Protein AF-A0A934DRG6-F1 (afdb_monomer_lite)

Secondary structure (DSSP, 8-state):
---------PPP---------------------S----EEEEEEE-TTGGGS-HHHHHTTT-EEESSPPTTPEEGGGSPPS-SSTT---EEEEEE-TTTS-S----SSSSS-TT--SEEEPTTT--EEESSSS----BBTTTBSTTEETTEETT-S-----S--S-SSHHHHHHHHHHHHHTTS-HHHHHHHHHHHHHHS-SSGGGSSS--SSHHHHHHHHHHHHHHHHHHHHHHHHHHHHHHHHH-

Radius of gyration: 29.11 Å; chains: 1; bounding box: 93×47×88 Å

Sequence (247 aa):
MEQFDISEDIPTLLDDPSEEDQKSGKGKGQAGNGPRVRPIGYRWIASRGNNACPKCAALHNKVFYFNPQPGQASVDEMPRGQLHPNCRCTQKPILDIRSYPKKLQTTHASIKPYMKNVYRIPGIGLIVRKSGSSYVPIWGKYCGPGWTLGRDSSETNPDLLYDLSPEDSLDAACLNHDNCYDKYDQHGCDKELIDQLLSLPSDPREWPNPPKTAEEISDANNYRKAAMFLFAAKYAWHEYMHNRRED

Structure (mmCIF, N/CA/C/O backbone):
data_AF-A0A934DRG6-F1
#
_entry.id   AF-A0A934DRG6-F1
#
loop_
_atom_site.group_PDB
_atom_site.id
_atom_site.type_symbol
_atom_site.label_atom_id
_atom_site.label_alt_id
_atom_site.label_comp_id
_atom_site.label_asym_id
_atom_site.label_entity_id
_atom_site.label_seq_id
_atom_site.pdbx_PDB_ins_code
_atom_site.Cartn_x
_atom_site.Cartn_y
_atom_site.Cartn_z
_atom_site.occupancy
_atom_site.B_iso_or_equiv
_atom_site.auth_seq_id
_atom_site.auth_comp_id
_atom_site.auth_asym_id
_atom_site.auth_atom_id
_atom_site.pdbx_PDB_model_num
ATOM 1 N N . MET A 1 1 ? 72.559 -18.896 52.580 1.00 42.28 1 MET A N 1
ATOM 2 C CA . MET A 1 1 ? 72.341 -17.826 51.588 1.00 42.28 1 MET A CA 1
ATOM 3 C C . MET A 1 1 ? 71.110 -18.222 50.801 1.00 42.28 1 MET A C 1
ATOM 5 O O . MET A 1 1 ? 71.159 -19.272 50.186 1.00 42.28 1 MET A O 1
ATOM 9 N N . GLU A 1 2 ? 69.962 -17.568 50.865 1.00 49.22 2 GLU A N 1
ATOM 10 C CA . GLU A 1 2 ? 69.495 -16.381 51.587 1.00 49.22 2 GLU A CA 1
ATOM 11 C C . GLU A 1 2 ? 68.029 -16.640 51.967 1.00 49.22 2 GLU A C 1
ATOM 13 O O . GLU A 1 2 ? 67.307 -17.334 51.254 1.00 49.22 2 GLU A O 1
ATOM 18 N N . GLN A 1 3 ? 67.637 -16.128 53.130 1.00 53.62 3 GLN A N 1
ATOM 19 C CA . GLN A 1 3 ? 66.260 -16.053 53.609 1.00 53.62 3 GLN A CA 1
ATOM 20 C C . GLN A 1 3 ? 65.572 -14.878 52.912 1.00 53.62 3 GLN A C 1
ATOM 22 O O . GLN A 1 3 ? 66.188 -13.822 52.808 1.00 53.62 3 GLN A O 1
ATOM 27 N N . PHE A 1 4 ? 64.305 -15.024 52.528 1.00 43.62 4 PHE A N 1
ATOM 28 C CA . PHE A 1 4 ? 63.398 -13.881 52.457 1.00 43.62 4 PHE A CA 1
ATOM 29 C C . PHE A 1 4 ? 62.057 -14.260 53.076 1.00 43.62 4 PHE A C 1
ATOM 31 O O . PHE A 1 4 ? 61.352 -15.154 52.612 1.00 43.62 4 PHE A O 1
ATOM 38 N N . ASP A 1 5 ? 61.814 -13.579 54.185 1.00 53.84 5 ASP A N 1
ATOM 39 C CA . ASP A 1 5 ? 60.663 -13.595 55.068 1.00 53.84 5 ASP A CA 1
ATOM 40 C C . ASP A 1 5 ? 59.770 -12.417 54.659 1.00 53.84 5 ASP A C 1
ATOM 42 O O . ASP A 1 5 ? 60.283 -11.311 54.475 1.00 53.84 5 ASP A O 1
ATOM 46 N N . ILE A 1 6 ? 58.471 -12.648 54.469 1.00 52.91 6 ILE A N 1
ATOM 47 C CA . ILE A 1 6 ? 57.466 -11.579 54.395 1.00 52.91 6 ILE A CA 1
ATOM 48 C C . ILE A 1 6 ? 56.222 -12.088 55.125 1.00 52.91 6 ILE A C 1
ATOM 50 O O . ILE A 1 6 ? 55.314 -12.687 54.545 1.00 52.91 6 ILE A O 1
ATOM 54 N N . SER A 1 7 ? 56.257 -11.892 56.439 1.00 56.38 7 SER A N 1
ATOM 55 C CA . SER A 1 7 ? 55.100 -11.701 57.305 1.00 56.38 7 SER A CA 1
ATOM 56 C C . SER A 1 7 ? 54.408 -10.363 57.010 1.00 56.38 7 SER A C 1
ATOM 58 O O . SER A 1 7 ? 54.987 -9.514 56.338 1.00 56.38 7 SER A O 1
ATOM 60 N N . GLU A 1 8 ? 53.238 -10.174 57.631 1.00 55.16 8 GLU A N 1
ATOM 61 C CA . GLU A 1 8 ? 52.400 -8.956 57.688 1.00 55.16 8 GLU A CA 1
ATOM 62 C C . GLU A 1 8 ? 51.334 -8.883 56.574 1.00 55.16 8 GLU A C 1
ATOM 64 O O . GLU A 1 8 ? 51.618 -9.057 55.396 1.00 55.16 8 GLU A O 1
ATOM 69 N N . ASP A 1 9 ? 50.045 -8.658 56.821 1.00 55.88 9 ASP A N 1
ATOM 70 C CA . ASP A 1 9 ? 49.277 -8.457 58.046 1.00 55.88 9 ASP A CA 1
ATOM 71 C C . ASP A 1 9 ? 47.798 -8.732 57.725 1.00 55.88 9 ASP A C 1
ATOM 73 O O . ASP A 1 9 ? 47.311 -8.435 56.630 1.00 55.88 9 ASP A O 1
ATOM 77 N N . ILE A 1 10 ? 47.071 -9.296 58.690 1.00 50.25 10 ILE A N 1
ATOM 78 C CA . ILE A 1 10 ? 45.615 -9.482 58.652 1.00 50.25 10 ILE A CA 1
ATOM 79 C C . ILE A 1 10 ? 44.964 -8.328 59.422 1.00 50.25 10 ILE A C 1
ATOM 81 O O . ILE A 1 10 ? 45.204 -8.220 60.625 1.00 50.25 10 ILE A O 1
ATOM 85 N N . PRO A 1 11 ? 44.047 -7.555 58.815 1.00 53.03 11 PRO A N 1
ATOM 86 C CA . PRO A 1 11 ? 43.064 -6.790 59.569 1.00 53.03 11 PRO A CA 1
ATOM 87 C C . PRO A 1 11 ? 41.729 -7.535 59.627 1.00 53.03 11 PRO A C 1
ATOM 89 O O . PRO A 1 11 ? 41.115 -7.891 58.620 1.00 53.03 11 PRO A O 1
ATOM 92 N N . THR A 1 12 ? 41.295 -7.758 60.858 1.00 52.84 12 THR A N 1
ATOM 93 C CA . THR A 1 12 ? 40.010 -8.307 61.278 1.00 52.84 12 THR A CA 1
ATOM 94 C C . THR A 1 12 ? 38.850 -7.316 61.161 1.00 52.84 12 THR A C 1
ATOM 96 O O . THR A 1 12 ? 39.006 -6.148 61.487 1.00 52.84 12 THR A O 1
ATOM 99 N N . LEU A 1 13 ? 37.689 -7.893 60.823 1.00 44.97 13 LEU A N 1
ATOM 100 C CA . LEU A 1 13 ? 36.333 -7.688 61.367 1.00 44.97 13 LEU A CA 1
ATOM 101 C C . LEU A 1 13 ? 35.715 -6.275 61.471 1.00 44.97 13 LEU A C 1
ATOM 103 O O . LEU A 1 13 ? 36.157 -5.451 62.255 1.00 44.97 13 LEU A O 1
ATOM 107 N N . LEU A 1 14 ? 34.525 -6.216 60.848 1.00 49.72 14 LEU A N 1
ATOM 108 C CA . LEU A 1 14 ? 33.267 -5.571 61.269 1.00 49.72 14 LEU A CA 1
ATOM 109 C C . LEU A 1 14 ? 33.207 -4.044 61.273 1.00 49.72 14 LEU A C 1
ATOM 111 O O . LEU A 1 14 ? 33.934 -3.410 62.015 1.00 49.72 14 LEU A O 1
ATOM 115 N N . ASP A 1 15 ? 32.246 -3.504 60.511 1.00 44.44 15 ASP A N 1
ATOM 116 C CA . ASP A 1 15 ? 31.220 -2.592 61.036 1.00 44.44 15 ASP A CA 1
ATOM 117 C C . ASP A 1 15 ? 30.002 -2.503 60.082 1.00 44.44 15 ASP A C 1
ATOM 119 O O . ASP A 1 15 ? 30.134 -2.463 58.859 1.00 44.44 15 ASP A O 1
ATOM 123 N N . ASP A 1 16 ? 28.829 -2.575 60.716 1.00 46.81 16 ASP A N 1
ATOM 124 C CA . ASP A 1 16 ? 27.446 -2.186 60.382 1.00 46.81 16 ASP A CA 1
ATOM 125 C C . ASP A 1 16 ? 26.910 -2.051 58.933 1.00 46.81 16 ASP A C 1
ATOM 127 O O . ASP A 1 16 ? 27.353 -1.200 58.160 1.00 46.81 16 ASP A O 1
ATOM 131 N N . PRO A 1 17 ? 25.776 -2.719 58.612 1.00 54.12 17 PRO A N 1
ATOM 132 C CA . PRO A 1 17 ? 24.860 -2.292 57.565 1.00 54.12 17 PRO A CA 1
ATOM 133 C C . PRO A 1 17 ? 23.762 -1.397 58.168 1.00 54.12 17 PRO A C 1
ATOM 135 O O . PRO A 1 17 ? 22.750 -1.893 58.668 1.00 54.12 17 PRO A O 1
ATOM 138 N N . SER A 1 18 ? 23.929 -0.077 58.081 1.00 50.00 18 SER A N 1
ATOM 139 C CA . SER A 1 18 ? 22.817 0.866 58.235 1.00 50.00 18 SER A CA 1
ATOM 140 C C . SER A 1 18 ? 22.488 1.545 56.903 1.00 50.00 18 SER A C 1
ATOM 142 O O . SER A 1 18 ? 23.354 2.020 56.175 1.00 50.00 18 SER A O 1
ATOM 144 N N . GLU A 1 19 ? 21.201 1.439 56.576 1.00 52.22 19 GLU A N 1
ATOM 145 C CA . GLU A 1 19 ? 20.366 2.272 55.711 1.00 52.22 19 GLU A CA 1
ATOM 146 C C . GLU A 1 19 ? 21.021 3.520 55.101 1.00 52.22 19 GLU A C 1
ATOM 148 O O . GLU A 1 19 ? 21.417 4.417 55.830 1.00 52.22 19 GLU A O 1
ATOM 153 N N . GLU A 1 20 ? 20.990 3.644 53.767 1.00 44.72 20 GLU A N 1
ATOM 154 C CA . GLU A 1 20 ? 20.372 4.808 53.113 1.00 44.72 20 GLU A CA 1
ATOM 155 C C . GLU A 1 20 ? 20.297 4.673 51.577 1.00 44.72 20 GLU A C 1
ATOM 157 O O . GLU A 1 20 ? 21.196 4.185 50.894 1.00 44.72 20 GLU A O 1
ATOM 162 N N . ASP A 1 21 ? 19.178 5.173 51.054 1.00 45.78 21 ASP A N 1
ATOM 163 C CA . ASP A 1 21 ? 18.974 5.699 49.706 1.00 45.78 21 ASP A CA 1
ATOM 164 C C . ASP A 1 21 ? 18.909 4.758 48.492 1.00 45.78 21 ASP A C 1
ATOM 166 O O . ASP A 1 21 ? 19.720 4.756 47.561 1.00 45.78 21 ASP A O 1
ATOM 170 N N . GLN A 1 22 ? 17.726 4.147 48.378 1.00 46.81 22 GLN A N 1
ATOM 171 C CA . GLN A 1 22 ? 17.036 3.943 47.103 1.00 46.81 22 GLN A CA 1
ATOM 172 C C . GLN A 1 22 ? 16.855 5.273 46.339 1.00 46.81 22 GLN A C 1
ATOM 174 O O . GLN A 1 22 ? 15.781 5.883 46.332 1.00 46.81 22 GLN A O 1
ATOM 179 N N . LYS A 1 23 ? 17.871 5.706 45.586 1.00 42.00 23 LYS A N 1
ATOM 180 C CA . LYS A 1 23 ? 17.682 6.706 44.526 1.00 42.00 23 LYS A CA 1
ATOM 181 C C . LYS A 1 23 ? 17.023 6.051 43.317 1.00 42.00 23 LYS A C 1
ATOM 183 O O . LYS A 1 23 ? 17.662 5.621 42.363 1.00 42.00 23 LYS A O 1
ATOM 188 N N . SER A 1 24 ? 15.692 6.026 43.378 1.00 45.34 24 SER A N 1
ATOM 189 C CA . SER A 1 24 ? 14.782 5.919 42.239 1.00 45.34 24 SER A CA 1
ATOM 190 C C . SER A 1 24 ? 15.274 6.830 41.105 1.00 45.34 24 SER A C 1
ATOM 192 O O . SER A 1 24 ? 15.058 8.048 41.123 1.00 45.34 24 SER A O 1
ATOM 194 N N . GLY A 1 25 ? 15.898 6.233 40.091 1.00 39.19 25 GLY A N 1
ATOM 195 C CA . GLY A 1 25 ? 16.196 6.871 38.817 1.00 39.19 25 GLY A CA 1
ATOM 196 C C . GLY A 1 25 ? 14.903 7.234 38.090 1.00 39.19 25 GLY A C 1
ATOM 197 O O . GLY A 1 25 ? 14.438 6.505 37.218 1.00 39.19 25 GLY A O 1
ATOM 198 N N . LYS A 1 26 ? 14.318 8.388 38.429 1.00 39.75 26 LYS A N 1
ATOM 199 C CA . LYS A 1 26 ? 13.340 9.081 37.585 1.00 39.75 26 LYS A CA 1
ATOM 200 C C . LYS A 1 26 ? 14.081 9.595 36.354 1.00 39.75 26 LYS A C 1
ATOM 202 O O . LYS A 1 26 ? 14.468 10.760 36.286 1.00 39.75 26 LYS A O 1
ATOM 207 N N . GLY A 1 27 ? 14.268 8.714 35.375 1.00 39.31 27 GLY A N 1
ATOM 208 C CA . GLY A 1 27 ? 14.584 9.109 34.013 1.00 39.31 27 GLY A CA 1
ATOM 209 C C . GLY A 1 27 ? 13.461 10.010 33.512 1.00 39.31 27 GLY A C 1
ATOM 210 O O . GLY A 1 27 ? 12.390 9.536 33.139 1.00 39.31 27 GLY A O 1
ATOM 211 N N . LYS A 1 28 ? 13.687 11.327 33.545 1.00 38.31 28 LYS A N 1
ATOM 212 C CA . LYS A 1 28 ? 12.864 12.318 32.850 1.00 38.31 28 LYS A CA 1
ATOM 213 C C . LYS A 1 28 ? 13.089 12.130 31.348 1.00 38.31 28 LYS A C 1
ATOM 215 O O . LYS A 1 28 ? 13.814 12.893 30.721 1.00 38.31 28 LYS A O 1
ATOM 220 N N . GLY A 1 29 ? 12.491 11.082 30.785 1.00 41.34 29 GLY A N 1
ATOM 221 C CA . GLY A 1 29 ? 12.329 10.950 29.346 1.00 41.34 29 GLY A CA 1
ATOM 222 C C . GLY A 1 29 ? 11.502 12.135 28.873 1.00 41.34 29 GLY A C 1
ATOM 223 O O . GLY A 1 29 ? 10.347 12.287 29.276 1.00 41.34 29 GLY A O 1
ATOM 224 N N . GLN A 1 30 ? 12.126 13.016 28.095 1.00 39.00 30 GLN A N 1
ATOM 225 C CA . GLN A 1 30 ? 11.469 14.143 27.452 1.00 39.00 30 GLN A CA 1
ATOM 226 C C . GLN A 1 30 ? 10.263 13.609 26.678 1.00 39.00 30 GLN A C 1
ATOM 228 O O . GLN A 1 30 ? 10.395 12.861 25.711 1.00 39.00 30 GLN A O 1
ATOM 233 N N . ALA A 1 31 ? 9.070 13.941 27.166 1.00 39.47 31 ALA A N 1
ATOM 234 C CA . ALA A 1 31 ? 7.829 13.560 26.530 1.00 39.47 31 ALA A CA 1
ATOM 235 C C . ALA A 1 31 ? 7.726 14.316 25.204 1.00 39.47 31 ALA A C 1
ATOM 237 O O . ALA A 1 31 ? 7.407 15.503 25.189 1.00 39.47 31 ALA A O 1
ATOM 238 N N . GLY A 1 32 ? 8.005 13.630 24.096 1.00 42.03 32 GLY A N 1
ATOM 239 C CA . GLY A 1 32 ? 7.680 14.138 22.772 1.00 42.03 32 GLY A CA 1
ATOM 240 C C . GLY A 1 32 ? 6.199 14.519 22.724 1.00 42.03 32 GLY A C 1
ATOM 241 O O . GLY A 1 32 ? 5.337 13.731 23.119 1.00 42.03 32 GLY A O 1
ATOM 242 N N . ASN A 1 33 ? 5.905 15.732 22.254 1.00 44.69 33 ASN A N 1
ATOM 243 C CA . ASN A 1 33 ? 4.557 16.298 22.098 1.00 44.69 33 ASN A CA 1
ATOM 244 C C . ASN A 1 33 ? 3.753 15.642 20.952 1.00 44.69 33 ASN A C 1
ATOM 246 O O . ASN A 1 33 ? 2.954 16.294 20.284 1.00 44.69 33 ASN A O 1
ATOM 250 N N . GLY A 1 34 ? 3.965 14.350 20.699 1.00 46.28 34 GLY A N 1
ATOM 251 C CA . GLY A 1 34 ? 3.132 13.580 19.786 1.00 46.28 34 GLY A CA 1
ATOM 252 C C . GLY A 1 34 ? 1.778 13.252 20.428 1.00 46.28 34 GLY A C 1
ATOM 253 O O . GLY A 1 34 ? 1.695 13.123 21.656 1.00 46.28 34 GLY A O 1
ATOM 254 N N . PRO A 1 35 ? 0.706 13.096 19.631 1.00 51.75 35 PRO A N 1
ATOM 255 C CA . PRO A 1 35 ? -0.565 12.595 20.136 1.00 51.75 35 PRO A CA 1
ATOM 256 C C . PRO A 1 35 ? -0.332 11.242 20.817 1.00 51.75 35 PRO A C 1
ATOM 258 O O . PRO A 1 35 ? 0.085 10.270 20.192 1.00 51.75 35 PRO A O 1
ATOM 261 N N . ARG A 1 36 ? -0.561 11.190 22.133 1.00 58.94 36 ARG A N 1
ATOM 262 C CA . ARG A 1 36 ? -0.404 9.965 22.922 1.00 58.94 36 ARG A CA 1
ATOM 263 C C . ARG A 1 36 ? -1.564 9.034 22.598 1.00 58.94 36 ARG A C 1
ATOM 265 O O . ARG A 1 36 ? -2.615 9.133 23.230 1.00 58.94 36 ARG A O 1
ATOM 272 N N . VAL A 1 37 ? -1.386 8.142 21.627 1.00 65.50 37 VAL A N 1
ATOM 273 C CA . VAL A 1 37 ? -2.377 7.095 21.377 1.00 65.50 37 VAL A CA 1
ATOM 274 C C . VAL A 1 37 ? -2.341 6.128 22.555 1.00 65.50 37 VAL A C 1
ATOM 276 O O . VAL A 1 37 ? -1.337 5.458 22.799 1.00 65.50 37 VAL A O 1
ATOM 279 N N . ARG A 1 38 ? -3.417 6.110 23.345 1.00 81.56 38 ARG A N 1
ATOM 280 C CA . ARG A 1 38 ? -3.528 5.223 24.505 1.00 81.56 38 ARG A CA 1
ATOM 281 C C . ARG A 1 38 ? -4.118 3.886 24.051 1.00 81.56 38 ARG A C 1
ATOM 283 O O . ARG A 1 38 ? -5.154 3.891 23.383 1.00 81.56 38 ARG A O 1
ATOM 290 N N . PRO A 1 39 ? -3.502 2.745 24.396 1.00 89.19 39 PRO A N 1
ATOM 291 C CA . PRO A 1 39 ? -4.141 1.459 24.179 1.00 89.19 39 PRO A CA 1
ATOM 292 C C . PRO A 1 39 ? -5.428 1.370 25.004 1.00 89.19 39 PRO A C 1
ATOM 294 O O . PRO A 1 39 ? -5.457 1.783 26.160 1.00 89.19 39 PRO A O 1
ATOM 297 N N . ILE A 1 40 ? -6.486 0.821 24.410 1.00 93.38 40 ILE A N 1
ATOM 298 C CA . ILE A 1 40 ? -7.730 0.447 25.105 1.00 93.38 40 ILE A CA 1
ATOM 299 C C . ILE A 1 40 ? -7.718 -0.994 25.601 1.00 93.38 40 ILE A C 1
ATOM 301 O O . ILE A 1 40 ? -8.631 -1.407 26.316 1.00 93.38 40 ILE A O 1
ATOM 305 N N . GLY A 1 41 ? -6.685 -1.752 25.251 1.00 95.75 41 GLY A N 1
ATOM 306 C CA . GLY A 1 41 ? -6.529 -3.127 25.678 1.00 95.75 41 GLY A CA 1
ATOM 307 C C . GLY A 1 41 ? -5.328 -3.810 25.042 1.00 95.75 41 GLY A C 1
ATOM 308 O O . GLY A 1 41 ? -4.495 -3.169 24.396 1.00 95.75 41 GLY A O 1
ATOM 309 N N . TYR A 1 42 ? -5.282 -5.129 25.184 1.00 95.62 42 TYR A N 1
ATOM 310 C CA . TYR A 1 42 ? -4.287 -6.000 24.577 1.00 95.62 42 TYR A CA 1
ATOM 311 C C . TYR A 1 42 ? -4.946 -7.217 23.935 1.00 95.62 42 TYR A C 1
ATOM 313 O O . TYR A 1 42 ? -5.911 -7.778 24.449 1.00 95.62 42 TYR A O 1
ATOM 321 N N . ARG A 1 43 ? -4.387 -7.658 22.811 1.00 95.50 43 ARG A N 1
ATOM 322 C CA . ARG A 1 43 ? -4.652 -8.954 22.194 1.00 95.50 43 ARG A CA 1
ATOM 323 C C . ARG A 1 43 ? -3.516 -9.904 22.536 1.00 95.50 43 ARG A C 1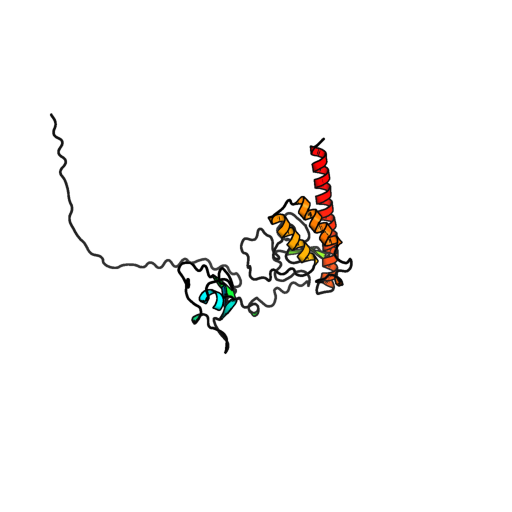
ATOM 325 O O . ARG A 1 43 ? -2.347 -9.569 22.341 1.00 95.50 43 ARG A O 1
ATOM 332 N N . TRP A 1 44 ? -3.849 -11.099 22.996 1.00 95.88 44 TRP A N 1
ATOM 333 C CA . TRP A 1 44 ? -2.860 -12.128 23.283 1.00 95.88 44 TRP A CA 1
ATOM 334 C C . TRP A 1 44 ? -2.492 -12.921 22.025 1.00 95.88 44 TRP A C 1
ATOM 336 O O . TRP A 1 44 ? -3.354 -13.476 21.345 1.00 95.88 44 TRP A O 1
ATOM 346 N N . ILE A 1 45 ? -1.199 -13.007 21.715 1.00 94.56 45 ILE A N 1
ATOM 347 C CA . ILE A 1 45 ? -0.671 -13.702 20.539 1.00 94.56 45 ILE A CA 1
ATOM 348 C C . ILE A 1 45 ? 0.234 -14.851 20.981 1.00 94.56 45 ILE A C 1
ATOM 350 O O . ILE A 1 45 ? 1.390 -14.656 21.362 1.00 94.56 45 ILE A O 1
ATOM 354 N N . ALA A 1 46 ? -0.288 -16.075 20.896 1.00 94.50 46 ALA A N 1
ATOM 355 C CA . ALA A 1 46 ? 0.510 -17.288 21.020 1.00 94.50 46 ALA A CA 1
ATOM 356 C C . ALA A 1 46 ? 1.524 -17.446 19.874 1.00 94.50 46 ALA A C 1
ATOM 358 O O . ALA A 1 46 ? 1.172 -17.273 18.710 1.00 94.50 46 ALA A O 1
ATOM 359 N N . SER A 1 47 ? 2.761 -17.848 20.189 1.00 90.94 47 SER A N 1
ATOM 360 C CA . SER A 1 47 ? 3.866 -17.948 19.212 1.00 90.94 47 SER A CA 1
ATOM 361 C C . SER A 1 47 ? 3.611 -18.928 18.069 1.00 90.94 47 SER A C 1
ATOM 363 O O . SER A 1 47 ? 4.190 -18.782 17.002 1.00 90.94 47 SER A O 1
ATOM 365 N N . ARG A 1 48 ? 2.783 -19.950 18.307 1.00 90.75 48 ARG A N 1
ATOM 366 C CA . ARG A 1 48 ? 2.386 -20.958 17.311 1.00 90.75 48 ARG A CA 1
ATOM 367 C C . ARG A 1 48 ? 0.897 -20.876 16.963 1.00 90.75 48 ARG A C 1
ATOM 369 O O . ARG A 1 48 ? 0.340 -21.831 16.434 1.00 90.75 48 ARG A O 1
ATOM 376 N N . GLY A 1 49 ? 0.242 -19.762 17.297 1.00 91.88 49 GLY A N 1
ATOM 377 C CA . GLY A 1 49 ? -1.194 -19.586 17.099 1.00 91.88 49 GLY A CA 1
ATOM 378 C C . GLY A 1 49 ? -2.008 -20.725 17.713 1.00 91.88 49 GLY A C 1
ATOM 379 O O . GLY A 1 49 ? -1.803 -21.086 18.874 1.00 91.88 49 GLY A O 1
ATOM 380 N N . ASN A 1 50 ? -2.876 -21.328 16.902 1.00 92.50 50 ASN A N 1
ATOM 381 C CA . ASN A 1 50 ? -3.705 -22.472 17.294 1.00 92.50 50 ASN A CA 1
ATOM 382 C C . ASN A 1 50 ? -2.903 -23.774 17.493 1.00 92.50 50 ASN A C 1
ATOM 384 O O . ASN A 1 50 ? -3.377 -24.675 18.172 1.00 92.50 50 ASN A O 1
ATOM 388 N N . ASN A 1 51 ? -1.675 -23.853 16.966 1.00 92.19 51 ASN A N 1
ATOM 389 C CA . ASN A 1 51 ? -0.766 -24.996 17.134 1.00 92.19 51 ASN A CA 1
ATOM 390 C C . ASN A 1 51 ? 0.129 -24.863 18.382 1.00 92.19 51 ASN A C 1
ATOM 392 O O . ASN A 1 51 ? 1.125 -25.576 18.534 1.00 92.19 51 ASN A O 1
ATOM 396 N N . ALA A 1 52 ? -0.150 -23.892 19.255 1.00 92.31 52 ALA A N 1
ATOM 397 C CA . ALA A 1 52 ? 0.515 -23.783 20.547 1.00 92.31 52 ALA A CA 1
ATOM 398 C C . ALA A 1 52 ? -0.007 -24.850 21.528 1.00 92.31 52 ALA A C 1
ATOM 400 O O . ALA A 1 52 ? -0.932 -25.599 21.229 1.00 92.31 52 ALA A O 1
ATOM 401 N N . CYS A 1 53 ? 0.575 -24.920 22.730 1.00 92.62 53 CYS A N 1
ATOM 402 C CA . CYS A 1 53 ? 0.014 -25.774 23.776 1.00 92.62 53 CYS A CA 1
ATOM 403 C C . CYS A 1 53 ? -1.435 -25.352 24.105 1.00 92.62 53 CYS A C 1
ATOM 405 O O . CYS A 1 53 ? -1.774 -24.179 23.908 1.00 92.62 53 CYS A O 1
ATOM 407 N N . PRO A 1 54 ? -2.270 -26.244 24.675 1.00 94.88 54 PRO A N 1
ATOM 408 C CA . PRO A 1 54 ? -3.698 -25.977 24.868 1.00 94.88 54 PRO A CA 1
ATOM 409 C C . PRO A 1 54 ? -4.002 -24.649 25.579 1.00 94.88 54 PRO A C 1
ATOM 411 O O . PRO A 1 54 ? -4.887 -23.909 25.164 1.00 94.88 54 PRO A O 1
ATOM 414 N N . LYS A 1 55 ? -3.205 -24.286 26.595 1.00 94.12 55 LYS A N 1
ATOM 415 C CA . LYS A 1 55 ? -3.342 -23.012 27.321 1.00 94.12 55 LYS A CA 1
ATOM 416 C C . LYS A 1 55 ? -2.998 -21.788 26.464 1.00 94.12 55 LYS A C 1
ATOM 418 O O . LYS A 1 55 ? -3.740 -20.813 26.478 1.00 94.12 55 LYS A O 1
ATOM 423 N N . CYS A 1 56 ? -1.877 -21.820 25.733 1.00 94.44 56 CYS A N 1
ATOM 424 C CA . CYS A 1 56 ? -1.468 -20.705 24.869 1.00 94.44 56 CYS A CA 1
ATOM 425 C C . CYS A 1 56 ? -2.462 -20.568 23.682 1.00 94.44 56 CYS A C 1
ATOM 427 O O . CYS A 1 56 ? -2.854 -19.450 23.352 1.00 94.44 56 CYS A O 1
ATOM 429 N N . ALA A 1 57 ? -2.923 -21.681 23.094 1.00 95.12 57 ALA A N 1
ATOM 430 C CA . ALA A 1 57 ? -3.890 -21.700 21.990 1.00 95.12 57 ALA A CA 1
ATOM 431 C C . ALA A 1 57 ? -5.270 -21.154 22.401 1.00 95.12 57 ALA A C 1
ATOM 433 O O . ALA A 1 57 ? -5.830 -20.332 21.684 1.00 95.12 57 ALA A O 1
ATOM 434 N N . ALA A 1 58 ? -5.770 -21.509 23.592 1.00 95.88 58 ALA A N 1
ATOM 435 C CA . ALA A 1 58 ? -7.042 -20.997 24.121 1.00 95.88 58 ALA A CA 1
ATOM 436 C C . ALA A 1 58 ? -7.063 -19.471 24.335 1.00 95.88 58 ALA A C 1
ATOM 438 O O . ALA A 1 58 ? -8.127 -18.862 24.430 1.00 95.88 58 ALA A O 1
ATOM 439 N N . LEU A 1 59 ? -5.888 -18.846 24.427 1.00 96.25 59 LEU A N 1
ATOM 440 C CA . LEU A 1 59 ? -5.740 -17.400 24.568 1.00 96.25 59 LEU A CA 1
ATOM 441 C C . LEU A 1 59 ? -5.382 -16.714 23.249 1.00 96.25 59 LEU A C 1
ATOM 443 O O . LEU A 1 59 ? -5.362 -15.487 23.198 1.00 96.25 59 LEU A O 1
ATOM 447 N N . HIS A 1 60 ? -5.073 -17.456 22.184 1.00 95.62 60 HIS A N 1
ATOM 448 C CA . HIS A 1 60 ? -4.674 -16.852 20.920 1.00 95.62 60 HIS A CA 1
ATOM 449 C C . HIS A 1 60 ? -5.816 -15.999 20.348 1.00 95.62 60 HIS A C 1
ATOM 451 O O . HIS A 1 60 ? -6.950 -16.448 20.229 1.00 95.62 60 HIS A O 1
ATOM 457 N N . ASN A 1 61 ? -5.507 -14.743 20.027 1.00 94.62 61 ASN A N 1
ATOM 458 C CA . ASN A 1 61 ? -6.448 -13.697 19.623 1.00 94.62 61 ASN A CA 1
ATOM 459 C C . ASN A 1 61 ? -7.481 -13.276 20.677 1.00 94.62 61 ASN A C 1
ATOM 461 O O . ASN A 1 61 ? -8.312 -12.415 20.378 1.00 94.62 61 ASN A O 1
ATOM 465 N N . LYS A 1 62 ? -7.405 -13.778 21.917 1.00 97.19 62 LYS A N 1
ATOM 466 C CA . LYS A 1 62 ? -8.251 -13.273 23.001 1.00 97.19 62 LYS A CA 1
ATOM 467 C C . LYS A 1 62 ? -7.883 -11.822 23.299 1.00 97.19 62 LYS A C 1
ATOM 469 O O . LYS A 1 62 ? -6.704 -11.461 23.363 1.00 97.19 62 LYS A O 1
ATOM 474 N N . VAL A 1 63 ? -8.910 -10.994 23.443 1.00 96.44 63 VAL A N 1
ATOM 475 C CA . VAL A 1 63 ? -8.784 -9.560 23.685 1.00 96.44 63 VAL A CA 1
ATOM 476 C C . VAL A 1 63 ? -9.150 -9.248 25.128 1.00 96.44 63 VAL A C 1
ATOM 478 O O . VAL A 1 63 ? -10.148 -9.754 25.635 1.00 96.44 63 VAL A O 1
ATOM 481 N N . PHE A 1 64 ? -8.354 -8.385 25.746 1.00 97.44 64 PHE A N 1
ATOM 482 C CA . PHE A 1 64 ? -8.531 -7.885 27.098 1.00 97.44 64 PHE A CA 1
ATOM 483 C C . PHE A 1 64 ? -8.577 -6.358 27.063 1.00 97.44 64 PHE A C 1
ATOM 485 O O . PHE A 1 64 ? -7.704 -5.747 26.449 1.00 97.44 64 PHE A O 1
ATOM 492 N N . TYR A 1 65 ? -9.565 -5.736 27.703 1.00 96.50 65 TYR A N 1
ATOM 493 C CA . TYR A 1 65 ? -9.772 -4.283 27.691 1.00 96.50 65 TYR A CA 1
ATOM 494 C C . TYR A 1 65 ? -9.462 -3.654 29.050 1.00 96.50 65 TYR A C 1
ATOM 496 O O . TYR A 1 65 ? -9.691 -4.273 30.083 1.00 96.50 65 TYR A O 1
ATOM 504 N N . PHE A 1 66 ? -8.963 -2.414 29.060 1.00 95.50 66 PHE A N 1
ATOM 505 C CA . PHE A 1 66 ? -8.785 -1.658 30.309 1.00 95.50 66 PHE A CA 1
ATOM 506 C C . PHE A 1 66 ? -10.125 -1.229 30.922 1.00 95.50 66 PHE A C 1
ATOM 508 O O . PHE A 1 66 ? -10.259 -1.206 32.136 1.00 95.50 66 PHE A O 1
ATOM 515 N N . ASN A 1 67 ? -11.114 -0.918 30.076 1.00 94.50 67 ASN A N 1
ATOM 516 C CA . ASN A 1 67 ? -12.478 -0.560 30.475 1.00 94.50 67 ASN A CA 1
ATOM 517 C C . ASN A 1 67 ? -13.474 -1.507 29.774 1.00 94.50 67 ASN A C 1
ATOM 519 O O . ASN A 1 67 ? -14.086 -1.107 28.775 1.00 94.50 67 ASN A O 1
ATOM 523 N N . PRO A 1 68 ? -13.579 -2.777 30.208 1.00 96.69 68 PRO A N 1
ATOM 524 C CA . PRO A 1 68 ? -14.413 -3.772 29.542 1.00 96.69 68 PRO A CA 1
ATOM 525 C C . PRO A 1 68 ? -15.905 -3.446 29.683 1.00 96.69 68 PRO A C 1
ATOM 527 O O . PRO A 1 68 ? -16.378 -3.038 30.742 1.00 96.69 68 PRO A O 1
ATOM 530 N N . GLN A 1 69 ? -16.657 -3.651 28.606 1.00 94.25 69 GLN A N 1
ATOM 531 C CA . GLN A 1 69 ? -18.120 -3.694 28.629 1.00 94.25 69 GLN A CA 1
ATOM 532 C C . GLN A 1 69 ? -18.610 -5.070 29.112 1.00 94.25 69 GLN A C 1
ATOM 534 O O . GLN A 1 69 ? -17.836 -6.033 29.084 1.00 94.25 69 GLN A O 1
ATOM 539 N N . PRO A 1 70 ? -19.888 -5.212 29.516 1.00 97.12 70 PRO A N 1
ATOM 540 C CA . PRO A 1 70 ? -20.448 -6.514 29.872 1.00 97.12 70 PRO A CA 1
ATOM 541 C C . PRO A 1 70 ? -20.167 -7.580 28.798 1.00 97.12 70 PRO A C 1
ATOM 543 O O . PRO A 1 70 ? -20.464 -7.382 27.621 1.00 97.12 70 PRO A O 1
ATOM 546 N N . GLY A 1 71 ? -19.560 -8.700 29.208 1.00 94.81 71 GLY A N 1
ATOM 547 C CA . GLY A 1 71 ? -19.154 -9.801 28.323 1.00 94.81 71 GLY A CA 1
ATOM 548 C C . GLY A 1 71 ? -17.739 -9.697 27.732 1.00 94.81 71 GLY A C 1
ATOM 549 O O . GLY A 1 71 ? -17.292 -10.633 27.072 1.00 94.81 71 GLY A O 1
ATOM 550 N N . GLN A 1 72 ? -17.012 -8.602 27.966 1.00 96.81 72 GLN A N 1
ATOM 551 C CA . GLN A 1 72 ? -15.612 -8.455 27.556 1.00 96.81 72 GLN A CA 1
ATOM 552 C C . GLN A 1 72 ? -14.652 -8.825 28.693 1.00 96.81 72 GLN A C 1
ATOM 554 O O . GLN A 1 72 ? -14.934 -8.552 29.856 1.00 96.81 72 GLN A O 1
ATOM 559 N N . ALA A 1 73 ? -13.496 -9.406 28.354 1.00 97.25 73 ALA A N 1
ATOM 560 C CA . ALA A 1 73 ? -12.465 -9.732 29.339 1.00 97.25 73 ALA A CA 1
ATOM 561 C C . ALA A 1 73 ? -11.676 -8.480 29.757 1.00 97.25 73 ALA A C 1
ATOM 563 O O . ALA A 1 73 ? -11.344 -7.638 28.912 1.00 97.25 73 ALA A O 1
ATOM 564 N N . SER A 1 74 ? -11.345 -8.375 31.044 1.00 97.81 74 SER A N 1
ATOM 565 C CA . SER A 1 74 ? -10.534 -7.274 31.588 1.00 97.81 74 SER A CA 1
ATOM 566 C C . SER A 1 74 ? -9.039 -7.539 31.404 1.00 97.81 74 SER A C 1
ATOM 568 O O . SER A 1 74 ? -8.591 -8.678 31.506 1.00 97.81 74 SER A O 1
ATOM 570 N N . VAL A 1 75 ? -8.225 -6.496 31.217 1.00 96.88 75 VAL A N 1
ATOM 571 C CA . VAL A 1 75 ? -6.751 -6.599 31.295 1.00 96.88 75 VAL A CA 1
ATOM 572 C C . VAL A 1 75 ? -6.282 -7.179 32.633 1.00 96.88 75 VAL A C 1
ATOM 574 O O . VAL A 1 75 ? -5.247 -7.842 32.668 1.00 96.88 75 VAL A O 1
ATOM 577 N N . ASP A 1 76 ? -7.057 -7.031 33.705 1.00 96.56 76 ASP A N 1
ATOM 578 C CA . ASP A 1 76 ? -6.744 -7.649 34.999 1.00 96.56 76 ASP A CA 1
ATOM 579 C C . ASP A 1 76 ? -6.860 -9.182 34.984 1.00 96.56 76 ASP A C 1
ATOM 581 O O . ASP A 1 76 ? -6.171 -9.861 35.743 1.00 96.56 76 ASP A O 1
ATOM 585 N N . GLU A 1 77 ? -7.676 -9.735 34.082 1.00 96.56 77 GLU A N 1
ATOM 586 C CA . GLU A 1 77 ? -7.818 -11.180 33.851 1.00 96.56 77 GLU A CA 1
ATOM 587 C C . GLU A 1 77 ? -6.765 -11.714 32.868 1.00 96.56 77 GLU A C 1
ATOM 589 O O . GLU A 1 77 ? -6.666 -12.925 32.639 1.00 96.56 77 GLU A O 1
ATOM 594 N N . MET A 1 78 ? -5.989 -10.823 32.243 1.00 96.44 78 MET A N 1
ATOM 595 C CA . MET A 1 78 ? -4.947 -11.213 31.307 1.00 96.44 78 MET A CA 1
ATOM 596 C C . MET A 1 78 ? -3.783 -11.857 32.070 1.00 96.44 78 MET A C 1
ATOM 598 O O . MET A 1 78 ? -3.273 -11.271 33.031 1.00 96.44 78 MET A O 1
ATOM 602 N N . PRO A 1 79 ? -3.286 -13.027 31.631 1.00 94.56 79 PRO A N 1
ATOM 603 C CA . PRO A 1 79 ? -2.134 -13.637 32.272 1.00 94.56 79 PRO A CA 1
ATOM 604 C C . PRO A 1 79 ? -0.917 -12.711 32.267 1.00 94.56 79 PRO A C 1
ATOM 606 O O . PRO A 1 79 ? -0.581 -12.093 31.252 1.00 94.56 79 PRO A O 1
ATOM 609 N N . ARG A 1 80 ? -0.236 -12.635 33.412 1.00 90.19 80 ARG A N 1
ATOM 610 C CA . ARG A 1 80 ? 0.984 -11.840 33.574 1.00 90.19 80 ARG A CA 1
ATOM 611 C C . ARG A 1 80 ? 2.209 -12.706 33.289 1.00 90.19 80 ARG A C 1
ATOM 613 O O . ARG A 1 80 ? 2.337 -13.801 33.829 1.00 90.19 80 ARG A O 1
ATOM 620 N N . GLY A 1 81 ? 3.122 -12.192 32.467 1.00 85.50 81 GLY A N 1
ATOM 621 C CA . GLY A 1 81 ? 4.385 -12.859 32.144 1.00 85.50 81 GLY A CA 1
ATOM 622 C C . GLY A 1 81 ? 4.250 -14.041 31.179 1.00 85.50 81 GLY A C 1
ATOM 623 O O . GLY A 1 81 ? 3.274 -14.177 30.439 1.00 85.50 81 GLY A O 1
ATOM 624 N N . GLN A 1 82 ? 5.281 -14.886 31.149 1.00 85.19 82 GLN A N 1
ATOM 625 C CA . GLN A 1 82 ? 5.284 -16.099 30.337 1.00 85.19 82 GLN A CA 1
ATOM 626 C C . GLN A 1 82 ? 4.461 -17.190 31.022 1.00 85.19 82 GLN A C 1
ATOM 628 O O . GLN A 1 82 ? 4.705 -17.532 32.173 1.00 85.19 82 GLN A O 1
ATOM 633 N N . LEU A 1 83 ? 3.519 -17.786 30.288 1.00 87.69 83 LEU A N 1
ATOM 634 C CA . LEU A 1 83 ? 2.688 -18.878 30.809 1.00 87.69 83 LEU A CA 1
ATOM 635 C C . LEU A 1 83 ? 3.482 -20.164 31.098 1.00 87.69 83 LEU A C 1
ATOM 637 O O . LEU A 1 83 ? 3.046 -20.984 31.900 1.00 87.69 83 LEU A O 1
ATOM 641 N N . HIS A 1 84 ? 4.607 -20.370 30.405 1.00 82.00 84 HIS A N 1
ATOM 642 C CA . HIS A 1 84 ? 5.447 -21.563 30.525 1.00 82.00 84 HIS A CA 1
ATOM 643 C C . HIS A 1 84 ? 6.904 -21.203 30.195 1.00 82.00 84 HIS A C 1
ATOM 645 O O . HIS A 1 84 ? 7.091 -20.328 29.344 1.00 82.00 84 HIS A O 1
ATOM 651 N N . PRO A 1 85 ? 7.907 -21.940 30.718 1.00 83.94 85 PRO A N 1
ATOM 652 C CA . PRO A 1 85 ? 9.338 -21.661 30.519 1.00 83.94 85 PRO A CA 1
ATOM 653 C C . PRO A 1 85 ? 9.842 -21.590 29.063 1.00 83.94 85 PRO A C 1
ATOM 655 O O . PRO A 1 85 ? 10.975 -21.192 28.838 1.00 83.94 85 PRO A O 1
ATOM 658 N N . ASN A 1 86 ? 9.020 -21.945 28.065 1.00 83.62 86 ASN A N 1
ATOM 659 C CA . ASN A 1 86 ? 9.374 -21.912 26.639 1.00 83.62 86 ASN A CA 1
ATOM 660 C C . ASN A 1 86 ? 8.299 -21.269 25.727 1.00 83.62 86 ASN A C 1
ATOM 662 O O . ASN A 1 86 ? 8.469 -21.248 24.506 1.00 83.62 86 ASN A O 1
ATOM 666 N N . CYS A 1 87 ? 7.173 -20.760 26.259 1.00 84.44 87 CYS A N 1
ATOM 667 C CA . CYS A 1 87 ? 6.126 -20.138 25.421 1.00 84.44 87 CYS A CA 1
ATOM 668 C C . CYS A 1 87 ? 6.502 -18.659 25.187 1.00 84.44 87 CYS A C 1
ATOM 670 O O . CYS A 1 87 ? 6.466 -17.856 26.116 1.00 84.44 87 CYS A O 1
ATOM 672 N N . ARG A 1 88 ? 6.812 -18.266 23.944 1.00 89.12 88 ARG A N 1
ATOM 673 C CA . ARG A 1 88 ? 7.138 -16.872 23.569 1.00 89.12 88 ARG A CA 1
ATOM 674 C C . ARG A 1 88 ? 5.881 -16.064 23.211 1.00 89.12 88 ARG A C 1
ATOM 676 O O . ARG A 1 88 ? 5.816 -15.453 22.142 1.00 89.12 88 ARG A O 1
ATOM 683 N N . CYS A 1 89 ? 4.817 -16.184 24.005 1.00 91.94 89 CYS A N 1
ATOM 684 C CA . CYS A 1 89 ? 3.581 -15.444 23.736 1.00 91.94 89 CYS A CA 1
ATOM 685 C C . CYS A 1 89 ? 3.827 -13.943 23.895 1.00 91.94 89 CYS A C 1
ATOM 687 O O . CYS A 1 89 ? 4.623 -13.535 24.737 1.00 91.94 89 CYS A O 1
ATOM 689 N N . THR A 1 90 ? 3.135 -13.128 23.105 1.00 93.31 90 THR A N 1
ATOM 690 C CA . THR A 1 90 ? 3.265 -11.669 23.165 1.00 93.31 90 THR A CA 1
ATOM 691 C C . THR A 1 90 ? 1.906 -11.009 23.328 1.00 93.31 90 THR A C 1
ATOM 693 O O . THR A 1 90 ? 0.880 -11.546 22.912 1.00 93.31 90 THR A O 1
ATOM 696 N N . GLN A 1 91 ? 1.900 -9.833 23.947 1.00 93.50 91 GLN A N 1
ATOM 697 C CA . GLN A 1 91 ? 0.725 -8.978 24.057 1.00 93.50 91 GLN A CA 1
ATOM 698 C C . GLN A 1 91 ? 0.837 -7.892 22.988 1.00 93.50 91 GLN A C 1
ATOM 700 O O . GLN A 1 91 ? 1.846 -7.190 22.910 1.00 93.50 91 GLN A O 1
ATOM 705 N N . LYS A 1 92 ? -0.183 -7.760 22.141 1.00 90.31 92 LYS A N 1
ATOM 706 C CA . LYS A 1 92 ? -0.261 -6.703 21.130 1.00 90.31 92 LYS A CA 1
ATOM 707 C C . LYS A 1 92 ? -1.248 -5.638 21.598 1.00 90.31 92 LYS A C 1
ATOM 709 O O . LYS A 1 92 ? -2.397 -5.991 21.854 1.00 90.31 92 LYS A O 1
ATOM 714 N N . PRO A 1 93 ? -0.841 -4.367 21.740 1.00 92.06 93 PRO A N 1
ATOM 715 C CA . PRO A 1 93 ? -1.763 -3.317 22.152 1.00 92.06 93 PRO A CA 1
ATOM 716 C C . PRO A 1 93 ? -2.885 -3.156 21.123 1.00 92.06 93 PRO A C 1
ATOM 718 O O . PRO A 1 93 ? -2.659 -3.246 19.917 1.00 92.06 93 PRO A O 1
ATOM 721 N N . ILE A 1 94 ? -4.091 -2.897 21.614 1.00 89.31 94 ILE A N 1
ATOM 722 C CA . ILE A 1 94 ? -5.246 -2.509 20.808 1.00 89.31 94 ILE A CA 1
ATOM 723 C C . ILE A 1 94 ? -5.439 -1.025 21.036 1.00 89.31 94 ILE A C 1
ATOM 725 O O . ILE A 1 94 ? -5.656 -0.597 22.168 1.00 89.31 94 ILE A O 1
ATOM 729 N N . LEU A 1 95 ? -5.340 -0.239 19.974 1.00 83.00 95 LEU A N 1
ATOM 730 C CA . LEU A 1 95 ? -5.528 1.202 20.052 1.00 83.00 95 LEU A CA 1
ATOM 731 C C . LEU A 1 95 ? -6.977 1.559 19.741 1.00 83.00 95 LEU A C 1
ATOM 733 O O . LEU A 1 95 ? -7.618 0.930 18.897 1.00 83.00 95 LEU A O 1
ATOM 737 N N . ASP A 1 96 ? -7.491 2.580 20.420 1.00 74.94 96 ASP A N 1
ATOM 738 C CA . ASP A 1 96 ? -8.794 3.133 20.077 1.00 74.94 96 ASP A CA 1
ATOM 739 C C . ASP A 1 96 ? -8.665 4.034 18.858 1.00 74.94 96 ASP A C 1
ATOM 741 O O . ASP A 1 96 ? -8.236 5.185 18.951 1.00 74.94 96 ASP A O 1
ATOM 745 N N . ILE A 1 97 ? -9.074 3.509 17.708 1.00 58.19 97 ILE A N 1
ATOM 746 C CA . ILE A 1 97 ? -9.102 4.249 16.445 1.00 58.19 97 ILE A CA 1
ATOM 747 C C . ILE A 1 97 ? -10.063 5.454 16.537 1.00 58.19 97 ILE A C 1
ATOM 749 O O . ILE A 1 97 ? -9.890 6.425 15.809 1.00 58.19 97 ILE A O 1
ATOM 753 N N . ARG A 1 98 ? -11.036 5.469 17.466 1.00 55.22 98 ARG A N 1
ATOM 754 C CA . ARG A 1 98 ? -11.924 6.630 17.685 1.00 55.22 98 ARG A CA 1
ATOM 755 C C . ARG A 1 98 ? -11.213 7.789 18.387 1.00 55.22 98 ARG A C 1
ATOM 757 O O . ARG A 1 98 ? -11.662 8.925 18.260 1.00 55.22 98 ARG A O 1
ATOM 764 N N . SER A 1 99 ? -10.134 7.491 19.116 1.00 47.47 99 SER A N 1
ATOM 765 C CA . SER A 1 99 ? -9.291 8.467 19.817 1.00 47.47 99 SER A CA 1
ATOM 766 C C . SER A 1 99 ? -8.160 9.026 18.951 1.00 47.47 99 SER A C 1
ATOM 768 O O . SER A 1 99 ? -7.556 10.037 19.314 1.00 47.47 99 SER A O 1
ATOM 770 N N . TYR A 1 100 ? -7.904 8.428 17.778 1.00 47.53 100 TYR A N 1
ATOM 771 C CA . TYR A 1 100 ? -7.180 9.142 16.732 1.00 47.53 100 TYR A CA 1
ATOM 772 C C . TYR A 1 100 ? -7.978 10.405 16.424 1.00 47.53 100 TYR A C 1
ATOM 774 O O . TYR A 1 100 ? -9.198 10.298 16.271 1.00 47.53 100 TYR A O 1
ATOM 782 N N . PRO A 1 101 ? -7.347 11.591 16.352 1.00 46.38 101 PRO A N 1
ATOM 783 C CA . PRO A 1 101 ? -8.059 12.801 15.992 1.00 46.38 101 PRO A CA 1
ATOM 784 C C . PRO A 1 101 ? -8.808 12.532 14.690 1.00 46.38 101 PRO A C 1
ATOM 786 O O . PRO A 1 101 ? -8.228 12.377 13.613 1.00 46.38 101 PRO A O 1
ATOM 789 N N . LYS A 1 102 ? -10.129 12.417 14.827 1.00 45.62 102 LYS A N 1
ATOM 790 C CA . LYS A 1 102 ? -11.092 12.373 13.744 1.00 45.62 102 LYS A CA 1
ATOM 791 C C . LYS A 1 102 ? -10.880 13.698 13.024 1.00 45.62 102 LYS A C 1
ATOM 793 O O . LYS A 1 102 ? -11.384 14.704 13.512 1.00 45.62 102 LYS A O 1
ATOM 798 N N . LYS A 1 103 ? -10.072 13.663 11.953 1.00 42.44 103 LYS A N 1
ATOM 799 C CA . LYS A 1 103 ? -9.507 14.759 11.135 1.00 42.44 103 LYS A CA 1
ATOM 800 C C . LYS A 1 103 ? -7.972 14.926 11.227 1.00 42.44 103 LYS A C 1
ATOM 802 O O . LYS A 1 103 ? -7.479 15.992 11.568 1.00 42.44 103 LYS A O 1
ATOM 807 N N . LEU A 1 104 ? -7.213 13.972 10.691 1.00 44.41 104 LEU A N 1
ATOM 808 C CA . LEU A 1 104 ? -6.304 14.365 9.603 1.00 44.41 104 LEU A CA 1
ATOM 809 C C . LEU A 1 104 ? -7.174 14.396 8.344 1.00 44.41 104 LEU A C 1
ATOM 811 O O . LEU A 1 104 ? -7.178 13.465 7.549 1.00 44.41 104 LEU A O 1
ATOM 815 N N . GLN A 1 105 ? -8.055 15.400 8.259 1.00 39.91 105 GLN A N 1
ATOM 816 C CA . GLN A 1 105 ? -8.837 15.647 7.055 1.00 39.91 105 GLN A CA 1
ATOM 817 C C . GLN A 1 105 ? -7.840 16.184 6.046 1.00 39.91 105 GLN A C 1
ATOM 819 O O . GLN A 1 105 ? -7.534 17.372 6.009 1.00 39.91 105 GLN A O 1
ATOM 824 N N . THR A 1 106 ? -7.270 15.272 5.280 1.00 51.19 106 THR A N 1
ATOM 825 C CA . THR A 1 106 ? -6.681 15.624 4.008 1.00 51.19 106 THR A CA 1
ATOM 826 C C . THR A 1 106 ? -7.814 16.235 3.186 1.00 51.19 106 THR A C 1
ATOM 828 O O . THR A 1 106 ? -8.948 15.751 3.182 1.00 51.19 106 THR A O 1
ATOM 831 N N . THR A 1 107 ? -7.556 17.367 2.545 1.00 50.41 107 THR A N 1
ATOM 832 C CA . THR A 1 107 ? -8.554 18.065 1.720 1.00 50.41 107 THR A CA 1
ATOM 833 C C . THR A 1 107 ? -8.823 17.344 0.397 1.00 50.41 107 THR A C 1
ATOM 835 O O . THR A 1 107 ? -9.502 17.887 -0.465 1.00 50.41 107 THR A O 1
ATOM 838 N N . HIS A 1 108 ? -8.274 16.140 0.226 1.00 61.75 108 HIS A N 1
ATOM 839 C CA . HIS A 1 108 ? -8.180 15.429 -1.035 1.00 61.75 108 HIS A CA 1
ATOM 840 C C . HIS A 1 108 ? -8.478 13.950 -0.811 1.00 61.75 108 HIS A C 1
ATOM 842 O O . HIS A 1 108 ? -7.877 13.358 0.089 1.00 61.75 108 HIS A O 1
ATOM 848 N N . ALA A 1 109 ? -9.367 13.339 -1.603 1.00 63.91 109 ALA A N 1
ATOM 849 C CA . ALA A 1 109 ? -9.770 11.955 -1.355 1.00 63.91 109 ALA A CA 1
ATOM 850 C C . ALA A 1 109 ? -8.595 10.982 -1.525 1.00 63.91 109 ALA A C 1
ATOM 852 O O . ALA A 1 109 ? -8.518 9.995 -0.795 1.00 63.91 109 ALA A O 1
ATOM 853 N N . SER A 1 110 ? -7.657 11.286 -2.427 1.00 74.56 110 SER A N 1
ATOM 854 C CA . SER A 1 110 ? -6.495 10.437 -2.717 1.00 74.56 110 SER A CA 1
ATOM 855 C C . SER A 1 110 ? -5.306 10.597 -1.760 1.00 74.56 110 SER A C 1
ATOM 857 O O . SER A 1 110 ? -4.571 9.632 -1.578 1.00 74.56 110 SER A O 1
ATOM 859 N N . ILE A 1 111 ? -5.126 11.737 -1.073 1.00 86.31 111 ILE A N 1
ATOM 860 C CA . ILE A 1 111 ? -4.144 11.805 0.026 1.00 86.31 111 ILE A CA 1
ATOM 861 C C . ILE A 1 111 ? -4.822 11.232 1.262 1.00 86.31 111 ILE A C 1
ATOM 863 O O . ILE A 1 111 ? -5.795 11.800 1.743 1.00 86.31 111 ILE A O 1
ATOM 867 N N . LYS A 1 112 ? -4.337 10.119 1.803 1.00 85.19 112 LYS A N 1
ATOM 868 C CA . LYS A 1 112 ? -4.973 9.475 2.960 1.00 85.19 112 LYS A CA 1
ATOM 869 C C . LYS A 1 112 ? -4.376 9.951 4.285 1.00 85.19 112 LYS A C 1
ATOM 871 O O . LYS A 1 112 ? -3.205 10.314 4.320 1.00 85.19 112 LYS A O 1
ATOM 876 N N . PRO A 1 113 ? -5.124 9.888 5.406 1.00 82.88 113 PRO A N 1
ATOM 877 C CA . PRO A 1 113 ? -4.613 10.282 6.722 1.00 82.88 113 PRO A CA 1
ATOM 878 C C . PRO A 1 113 ? -3.342 9.542 7.162 1.00 82.88 113 PRO A C 1
ATOM 880 O O . PRO A 1 113 ? -2.577 10.074 7.962 1.00 82.88 113 PRO A O 1
ATOM 883 N N . TYR A 1 114 ? -3.130 8.317 6.670 1.00 82.69 114 TYR A N 1
ATOM 884 C CA . TYR A 1 114 ? -1.928 7.541 6.966 1.00 82.69 114 TYR A CA 1
ATOM 885 C C . TYR A 1 114 ? -0.720 7.966 6.116 1.00 82.69 114 TYR A C 1
ATOM 887 O O . TYR A 1 114 ? 0.401 7.672 6.515 1.00 82.69 114 TYR A O 1
ATOM 895 N N . MET A 1 115 ? -0.928 8.643 4.977 1.00 86.56 115 MET A N 1
ATOM 896 C CA . MET A 1 115 ? 0.153 9.090 4.099 1.00 86.56 115 MET A CA 1
ATOM 897 C C . MET A 1 115 ? 0.893 10.251 4.763 1.00 86.56 115 MET A C 1
ATOM 899 O O . MET A 1 115 ? 0.387 11.375 4.839 1.00 86.56 115 MET A O 1
ATOM 903 N N . LYS A 1 116 ? 2.097 9.984 5.270 1.00 83.12 116 LYS A N 1
ATOM 904 C CA . LYS A 1 116 ? 2.926 10.989 5.949 1.00 83.12 116 LYS A CA 1
ATOM 905 C C . LYS A 1 116 ? 3.867 11.672 4.963 1.00 83.12 116 LYS A C 1
ATOM 907 O O . LYS A 1 116 ? 4.411 11.033 4.075 1.00 83.12 116 LYS A O 1
ATOM 912 N N . ASN A 1 117 ? 4.086 12.976 5.151 1.00 85.00 117 ASN A N 1
ATOM 913 C CA . ASN A 1 117 ? 5.076 13.748 4.393 1.00 85.00 117 ASN A CA 1
ATOM 914 C C . ASN A 1 117 ? 4.881 13.700 2.867 1.00 85.00 117 ASN A C 1
ATOM 916 O O . ASN A 1 117 ? 5.851 13.622 2.125 1.00 85.00 117 ASN A O 1
ATOM 920 N N . VAL A 1 118 ? 3.638 13.801 2.389 1.00 88.38 118 VAL A N 1
ATOM 921 C CA . VAL A 1 118 ? 3.310 13.799 0.952 1.00 88.38 118 VAL A CA 1
ATOM 922 C C . VAL A 1 118 ? 2.663 15.105 0.510 1.00 88.38 118 VAL A C 1
ATOM 924 O O . VAL A 1 118 ? 2.130 15.863 1.328 1.00 88.38 118 VAL A O 1
ATOM 927 N N . TYR A 1 119 ? 2.699 15.379 -0.790 1.00 88.25 119 TYR A N 1
ATOM 928 C CA . TYR A 1 119 ? 1.901 16.425 -1.421 1.00 88.25 119 TYR A CA 1
ATOM 929 C C . TYR A 1 119 ? 1.458 15.994 -2.820 1.00 88.25 119 TYR A C 1
ATOM 931 O O . TYR A 1 119 ? 2.062 15.117 -3.433 1.00 88.25 119 TYR A O 1
ATOM 939 N N . ARG A 1 120 ? 0.389 16.610 -3.325 1.00 86.50 120 ARG A N 1
ATOM 940 C CA . ARG A 1 120 ? -0.091 16.397 -4.693 1.00 86.50 120 ARG A CA 1
ATOM 941 C C . ARG A 1 120 ? 0.510 17.451 -5.610 1.00 86.50 120 ARG A C 1
ATOM 943 O O . ARG A 1 120 ? 0.492 18.633 -5.267 1.00 86.50 120 ARG A O 1
ATOM 950 N N . ILE A 1 121 ? 1.021 17.037 -6.764 1.00 83.12 121 ILE A N 1
ATOM 951 C CA . ILE A 1 121 ? 1.532 17.947 -7.787 1.00 83.12 121 ILE A CA 1
ATOM 952 C C . ILE A 1 121 ? 0.331 18.638 -8.453 1.00 83.12 121 ILE A C 1
ATOM 954 O O . ILE A 1 121 ? -0.514 17.953 -9.045 1.00 83.12 121 ILE A O 1
ATOM 958 N N . PRO A 1 122 ? 0.229 19.979 -8.379 1.00 79.12 122 PRO A N 1
ATOM 959 C CA . PRO A 1 122 ? -0.842 20.714 -9.042 1.00 79.12 122 PRO A CA 1
ATOM 960 C C . PRO A 1 122 ? -0.870 20.435 -10.552 1.00 79.12 122 PRO A C 1
ATOM 962 O O . PRO A 1 122 ? 0.172 20.333 -11.194 1.00 79.12 122 PRO A O 1
ATOM 965 N N . GLY A 1 123 ? -2.065 20.309 -11.130 1.00 78.81 123 GLY A N 1
ATOM 966 C CA . GLY A 1 123 ? -2.269 20.147 -12.576 1.00 78.81 123 GLY A CA 1
ATOM 967 C C . GLY A 1 123 ? -2.194 18.709 -13.102 1.00 78.81 123 GLY A C 1
ATOM 968 O O . GLY A 1 123 ? -3.003 18.356 -13.951 1.00 78.81 123 GLY A O 1
ATOM 969 N N . ILE A 1 124 ? -1.294 17.865 -12.582 1.00 79.31 124 ILE A N 1
ATOM 970 C CA . ILE A 1 124 ? -1.162 16.458 -13.030 1.00 79.31 124 ILE A CA 1
ATOM 971 C C . ILE A 1 124 ? -1.747 15.440 -12.048 1.00 79.31 124 ILE A C 1
ATOM 973 O O . ILE A 1 124 ? -1.934 14.276 -12.388 1.00 79.31 124 ILE A O 1
ATOM 977 N N . GLY A 1 125 ? -2.030 15.869 -10.820 1.00 77.44 125 GLY A N 1
ATOM 978 C CA . GLY A 1 125 ? -2.781 15.086 -9.848 1.00 77.44 125 GLY A CA 1
ATOM 979 C C . GLY A 1 125 ? -2.043 13.910 -9.205 1.00 77.44 125 GLY A C 1
ATOM 980 O O . GLY A 1 125 ? -2.630 13.197 -8.397 1.00 77.44 125 GLY A O 1
ATOM 981 N N . LEU A 1 126 ? -0.759 13.733 -9.508 1.00 86.50 126 LEU A N 1
ATOM 982 C CA . LEU A 1 126 ? 0.088 12.708 -8.902 1.00 86.50 126 LEU A CA 1
ATOM 983 C C . LEU A 1 126 ? 0.496 13.114 -7.485 1.00 86.50 126 LEU A C 1
ATOM 985 O O . LEU A 1 126 ? 0.779 14.285 -7.221 1.00 86.50 126 LEU A O 1
ATOM 989 N N . ILE A 1 127 ? 0.545 12.147 -6.575 1.00 89.88 127 ILE A N 1
ATOM 990 C CA . ILE A 1 127 ? 1.042 12.342 -5.212 1.00 89.88 127 ILE A CA 1
ATOM 991 C C . ILE A 1 127 ? 2.534 12.017 -5.212 1.00 89.88 127 ILE A C 1
ATOM 993 O O . ILE A 1 127 ? 2.950 11.069 -5.866 1.00 89.88 127 ILE A O 1
ATOM 997 N N . VAL A 1 128 ? 3.347 12.791 -4.500 1.00 89.44 128 VAL A N 1
ATOM 998 C CA . VAL A 1 128 ? 4.786 12.550 -4.317 1.00 89.44 128 VAL A CA 1
ATOM 999 C C . VAL A 1 128 ? 5.195 12.822 -2.869 1.00 89.44 128 VAL A C 1
ATOM 1001 O O . VAL A 1 128 ? 4.478 13.478 -2.106 1.00 89.44 128 VAL A O 1
ATOM 1004 N N . ARG A 1 129 ? 6.374 12.333 -2.481 1.00 88.44 129 ARG A N 1
ATOM 1005 C CA . ARG A 1 129 ? 6.976 12.608 -1.170 1.00 88.44 129 ARG A CA 1
ATOM 1006 C C . ARG A 1 129 ? 7.470 14.056 -1.078 1.00 88.44 129 ARG A C 1
ATOM 1008 O O . ARG A 1 129 ? 7.988 14.603 -2.045 1.00 88.44 129 ARG A O 1
ATOM 1015 N N . LYS A 1 130 ? 7.352 14.666 0.106 1.00 83.75 130 LYS A N 1
ATOM 1016 C CA . LYS A 1 130 ? 7.937 15.976 0.455 1.00 83.75 130 LYS A CA 1
ATOM 1017 C C . LYS A 1 130 ? 9.435 15.878 0.728 1.00 83.75 130 LYS A C 1
ATOM 1019 O O . LYS A 1 130 ? 10.171 16.805 0.415 1.00 83.75 130 LYS A O 1
ATOM 1024 N N . SER A 1 131 ? 9.870 14.786 1.351 1.00 72.06 131 SER A N 1
ATOM 1025 C CA . SER A 1 131 ? 11.267 14.511 1.678 1.00 72.06 131 SER A CA 1
ATOM 1026 C C . SER A 1 131 ? 11.780 13.397 0.770 1.00 72.06 131 SER A C 1
ATOM 1028 O O . SER A 1 131 ? 11.389 12.247 0.930 1.00 72.06 131 SER A O 1
ATOM 1030 N N . GLY A 1 132 ? 12.616 13.740 -0.208 1.00 62.59 132 GLY A N 1
ATOM 1031 C CA . GLY A 1 132 ? 13.227 12.779 -1.125 1.00 62.59 132 GLY A CA 1
ATOM 1032 C C . GLY A 1 132 ? 13.759 13.452 -2.389 1.00 62.59 132 GLY A C 1
ATOM 1033 O O . GLY A 1 132 ? 13.225 14.464 -2.829 1.00 62.59 132 GLY A O 1
ATOM 1034 N N . SER A 1 133 ? 14.819 12.895 -2.979 1.00 52.59 133 SER A N 1
ATOM 1035 C CA . SER A 1 133 ? 15.411 13.374 -4.242 1.00 52.59 133 SER A CA 1
ATOM 1036 C C . SER A 1 133 ? 14.626 12.949 -5.488 1.00 52.59 133 SER A C 1
ATOM 1038 O O . SER A 1 133 ? 14.956 13.350 -6.602 1.00 52.59 133 SER A O 1
ATOM 1040 N N . SER A 1 134 ? 13.593 12.126 -5.320 1.00 61.00 134 SER A N 1
ATOM 1041 C CA . SER A 1 134 ? 12.821 11.540 -6.406 1.00 61.00 134 SER A CA 1
ATOM 1042 C C . SER A 1 134 ? 11.400 12.100 -6.402 1.00 61.00 134 SER A C 1
ATOM 1044 O O . SER A 1 134 ? 10.583 11.743 -5.555 1.00 61.00 134 SER A O 1
ATOM 1046 N N . TYR A 1 135 ? 11.080 12.929 -7.401 1.00 69.50 135 TYR A N 1
ATOM 1047 C CA . TYR A 1 135 ? 9.708 13.325 -7.772 1.00 69.50 135 TYR A CA 1
ATOM 1048 C C . TYR A 1 135 ? 8.921 12.147 -8.375 1.00 69.50 135 TYR A C 1
ATOM 1050 O O . TYR A 1 135 ? 8.160 12.304 -9.329 1.00 69.50 135 TYR A O 1
ATOM 1058 N N . VAL A 1 136 ? 9.159 10.940 -7.865 1.00 82.69 136 VAL A N 1
ATOM 1059 C CA . VAL A 1 136 ? 8.515 9.735 -8.358 1.00 82.69 136 VAL A CA 1
ATOM 1060 C C . VAL A 1 136 ? 7.142 9.648 -7.702 1.00 82.69 136 VAL A C 1
ATOM 1062 O O . VAL A 1 136 ? 7.052 9.772 -6.475 1.00 82.69 136 VAL A O 1
ATOM 1065 N N . PRO A 1 137 ? 6.077 9.469 -8.500 1.00 89.06 137 PRO A N 1
ATOM 1066 C CA . PRO A 1 137 ? 4.731 9.325 -7.983 1.00 89.06 137 PRO A CA 1
ATOM 1067 C C . PRO A 1 137 ? 4.633 8.219 -6.932 1.00 89.06 137 PRO A C 1
ATOM 1069 O O . PRO A 1 137 ? 5.258 7.162 -7.068 1.00 89.06 137 PRO A O 1
ATOM 1072 N N . ILE A 1 138 ? 3.750 8.419 -5.957 1.00 92.38 138 ILE A N 1
ATOM 1073 C CA . ILE A 1 138 ? 3.298 7.397 -5.011 1.00 92.38 138 ILE A CA 1
ATOM 1074 C C . ILE A 1 138 ? 1.789 7.135 -5.147 1.00 92.38 138 ILE A C 1
ATOM 1076 O O . ILE A 1 138 ? 1.028 8.033 -5.519 1.00 92.38 138 ILE A O 1
ATOM 1080 N N . TRP A 1 139 ? 1.364 5.912 -4.839 1.00 93.62 139 TRP A N 1
ATOM 1081 C CA . TRP A 1 139 ? -0.042 5.502 -4.786 1.00 93.62 139 TRP A CA 1
ATOM 1082 C C . TRP A 1 139 ? -0.273 4.523 -3.635 1.00 93.62 139 TRP A C 1
ATOM 1084 O O . TRP A 1 139 ? 0.571 3.673 -3.359 1.00 93.62 139 TRP A O 1
ATOM 1094 N N . GLY A 1 140 ? -1.411 4.666 -2.954 1.00 92.81 140 GLY A N 1
ATOM 1095 C CA . GLY A 1 140 ? -1.798 3.781 -1.859 1.00 92.81 140 GLY A CA 1
ATOM 1096 C C . GLY A 1 140 ? -0.712 3.616 -0.791 1.00 92.81 140 GLY A C 1
ATOM 1097 O O . GLY A 1 140 ? -0.037 4.570 -0.376 1.00 92.81 140 GLY A O 1
ATOM 1098 N N . LYS A 1 141 ? -0.549 2.383 -0.322 1.00 92.12 141 LYS A N 1
ATOM 1099 C CA . LYS A 1 141 ? 0.397 2.040 0.738 1.00 92.12 141 LYS A CA 1
ATOM 1100 C C . LYS A 1 141 ? 1.752 1.599 0.195 1.00 92.12 141 LYS A C 1
ATOM 1102 O O . LYS A 1 141 ? 2.728 1.774 0.917 1.00 92.12 141 LYS A O 1
ATOM 1107 N N . TYR A 1 142 ? 1.822 1.058 -1.016 1.00 93.94 142 TYR A N 1
ATOM 1108 C CA . TYR A 1 142 ? 2.992 0.314 -1.497 1.00 93.94 142 TYR A CA 1
ATOM 1109 C C . TYR A 1 142 ? 3.580 0.851 -2.795 1.00 93.94 142 TYR A C 1
ATOM 1111 O O . TYR A 1 142 ? 4.725 0.572 -3.120 1.00 93.94 142 TYR A O 1
ATOM 1119 N N . CYS A 1 143 ? 2.831 1.626 -3.575 1.00 94.31 143 CYS A N 1
ATOM 1120 C CA . CYS A 1 143 ? 3.360 2.081 -4.850 1.00 94.31 143 CYS A CA 1
ATOM 1121 C C . CYS A 1 143 ? 4.278 3.291 -4.664 1.00 94.31 143 CYS A C 1
ATOM 1123 O O . CYS A 1 143 ? 3.811 4.387 -4.352 1.00 94.31 143 CYS A O 1
ATOM 1125 N N . GLY A 1 144 ? 5.574 3.110 -4.916 1.00 91.12 144 GLY A N 1
ATOM 1126 C CA . GLY A 1 144 ? 6.561 4.185 -5.008 1.00 91.12 144 GLY A CA 1
ATOM 1127 C C . GLY A 1 144 ? 7.949 3.752 -4.518 1.00 91.12 144 GLY A C 1
ATOM 1128 O O . GLY A 1 144 ? 8.049 2.973 -3.576 1.00 91.12 144 GLY A O 1
ATOM 1129 N N . PRO A 1 145 ? 9.057 4.258 -5.089 1.00 87.12 145 PRO A N 1
ATOM 1130 C CA . PRO A 1 145 ? 10.394 3.845 -4.662 1.00 87.12 145 PRO A CA 1
ATOM 1131 C C . PRO A 1 145 ? 10.671 4.210 -3.201 1.00 87.12 145 PRO A C 1
ATOM 1133 O O . PRO A 1 145 ? 10.716 5.393 -2.865 1.00 87.12 145 PRO A O 1
ATOM 1136 N N . GLY A 1 146 ? 10.901 3.223 -2.334 1.00 86.56 146 GLY A N 1
ATOM 1137 C CA . GLY A 1 146 ? 11.073 3.465 -0.896 1.00 86.56 146 GLY A CA 1
ATOM 1138 C C . GLY A 1 146 ? 9.807 4.010 -0.224 1.00 86.56 146 GLY A C 1
ATOM 1139 O O . GLY A 1 146 ? 9.900 4.720 0.775 1.00 86.56 146 GLY A O 1
ATOM 1140 N N . TRP A 1 147 ? 8.634 3.737 -0.797 1.00 90.62 147 TRP A N 1
ATOM 1141 C CA . TRP A 1 147 ? 7.331 4.024 -0.215 1.00 90.62 147 TRP A CA 1
ATOM 1142 C C . TRP A 1 147 ? 6.660 2.706 0.148 1.00 90.62 147 TRP A C 1
ATOM 1144 O O . TRP A 1 147 ? 6.345 1.919 -0.730 1.00 90.62 147 TRP A O 1
ATOM 1154 N N . THR A 1 148 ? 6.438 2.457 1.434 1.00 87.88 148 THR A N 1
ATOM 1155 C CA . THR A 1 148 ? 5.803 1.214 1.880 1.00 87.88 148 THR A CA 1
ATOM 1156 C C . THR A 1 148 ? 4.985 1.457 3.140 1.00 87.88 148 THR A C 1
ATOM 1158 O O . THR A 1 148 ? 5.329 2.297 3.978 1.00 87.88 148 THR A O 1
ATOM 1161 N N . LEU A 1 149 ? 3.864 0.750 3.287 1.00 86.94 149 LEU A N 1
ATOM 1162 C CA . LEU A 1 149 ? 2.894 0.964 4.368 1.00 86.94 149 LEU A CA 1
ATOM 1163 C C . LEU A 1 149 ? 2.415 2.424 4.497 1.00 86.94 149 LEU A C 1
ATOM 1165 O O . LEU A 1 149 ? 2.083 2.876 5.597 1.00 86.94 149 LEU A O 1
ATOM 1169 N N . GLY A 1 150 ? 2.385 3.161 3.385 1.00 86.69 150 GLY A N 1
ATOM 1170 C CA . GLY A 1 150 ? 1.919 4.543 3.330 1.00 86.69 150 GLY A CA 1
ATOM 1171 C C . GLY A 1 150 ? 2.889 5.566 3.925 1.00 86.69 150 GLY A C 1
ATOM 1172 O O . GLY A 1 150 ? 2.460 6.619 4.402 1.00 86.69 150 GLY A O 1
ATOM 1173 N N . ARG A 1 151 ? 4.186 5.260 3.937 1.00 85.56 151 ARG A N 1
ATOM 1174 C CA . ARG A 1 151 ? 5.241 6.152 4.425 1.00 85.56 151 ARG A CA 1
ATOM 1175 C C . ARG A 1 151 ? 6.548 5.908 3.691 1.00 85.56 151 ARG A C 1
ATOM 1177 O O . ARG A 1 151 ? 6.724 4.893 3.020 1.00 85.56 151 ARG A O 1
ATOM 1184 N N . ASP A 1 152 ? 7.475 6.837 3.870 1.00 84.69 152 ASP A N 1
ATOM 1185 C CA . ASP A 1 152 ? 8.847 6.636 3.436 1.00 84.69 152 ASP A CA 1
ATOM 1186 C C . ASP A 1 152 ? 9.507 5.525 4.272 1.00 84.69 152 ASP A C 1
ATOM 1188 O O . ASP A 1 152 ? 9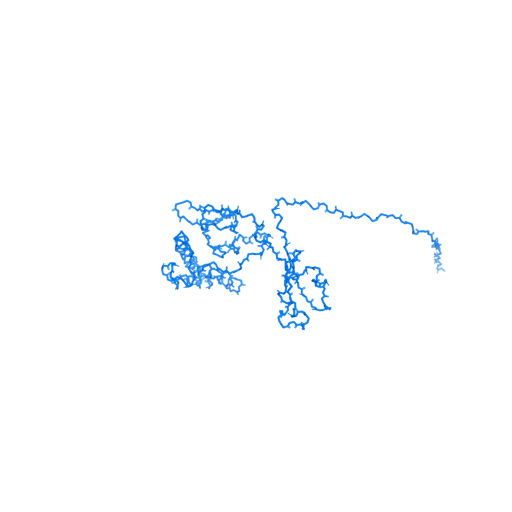.413 5.519 5.503 1.00 84.69 152 ASP A O 1
ATOM 1192 N N . SER A 1 153 ? 10.169 4.577 3.609 1.00 83.50 153 SER A N 1
ATOM 1193 C CA . SER A 1 153 ? 10.826 3.433 4.247 1.00 83.50 153 SER A CA 1
ATOM 1194 C C . SER A 1 153 ? 11.994 3.833 5.156 1.00 83.50 153 SER A C 1
ATOM 1196 O O . SER A 1 153 ? 12.437 3.023 5.967 1.00 83.50 153 SER A O 1
ATOM 1198 N N . SER A 1 154 ? 12.500 5.066 5.043 1.00 81.50 154 SER A N 1
ATOM 1199 C CA . SER A 1 154 ? 13.520 5.617 5.943 1.00 81.50 154 SER A CA 1
ATOM 1200 C C . SER A 1 154 ? 12.969 6.089 7.298 1.00 81.50 154 SER A C 1
ATOM 1202 O O . SER A 1 154 ? 13.750 6.351 8.216 1.00 81.50 154 SER A O 1
ATOM 1204 N N . GLU A 1 155 ? 11.645 6.187 7.471 1.00 77.31 155 GLU A N 1
ATOM 1205 C CA . GLU A 1 155 ? 11.048 6.610 8.742 1.00 77.31 155 GLU A CA 1
ATOM 1206 C C . GLU A 1 155 ? 11.196 5.523 9.829 1.00 77.31 155 GLU A C 1
ATOM 1208 O O . GLU A 1 155 ? 10.641 4.429 9.742 1.00 77.31 155 GLU A O 1
ATOM 1213 N N . THR A 1 156 ? 11.912 5.846 10.913 1.00 64.56 156 THR A N 1
ATOM 1214 C CA . THR A 1 156 ? 12.315 4.908 11.984 1.00 64.56 156 THR A CA 1
ATOM 1215 C C . THR A 1 156 ? 11.245 4.592 13.028 1.00 64.56 156 THR A C 1
ATOM 1217 O O . THR A 1 156 ? 11.468 3.734 13.883 1.00 64.56 156 THR A O 1
ATOM 1220 N N . ASN A 1 157 ? 10.086 5.256 12.994 1.00 59.94 157 ASN A N 1
ATOM 1221 C CA . ASN A 1 157 ? 9.008 5.011 13.950 1.00 59.94 157 ASN A CA 1
ATOM 1222 C C . ASN A 1 157 ? 7.780 4.436 13.246 1.00 59.94 157 ASN A C 1
ATOM 1224 O O . ASN A 1 157 ? 6.884 5.185 12.824 1.00 59.94 157 ASN A O 1
ATOM 1228 N N . PRO A 1 158 ? 7.718 3.107 13.091 1.00 55.59 158 PRO A N 1
ATOM 1229 C CA . PRO A 1 158 ? 6.605 2.518 12.417 1.00 55.59 158 PRO A CA 1
ATOM 1230 C C . PRO A 1 158 ? 5.474 2.414 13.445 1.00 55.59 158 PRO A C 1
ATOM 1232 O O . PRO A 1 158 ? 5.390 1.477 14.238 1.00 55.59 158 PRO A O 1
ATOM 1235 N N . ASP A 1 159 ? 4.557 3.381 13.420 1.00 57.03 159 ASP A N 1
ATOM 1236 C CA . ASP A 1 159 ? 3.188 3.136 13.870 1.00 57.03 159 ASP A CA 1
ATOM 1237 C C . ASP A 1 159 ? 2.671 1.978 12.986 1.00 57.03 159 ASP A C 1
ATOM 1239 O O . ASP A 1 159 ? 2.184 2.200 11.877 1.00 57.03 159 ASP A O 1
ATOM 1243 N N . LEU A 1 160 ? 2.917 0.724 13.388 1.00 55.75 160 LEU A N 1
ATOM 1244 C CA . LEU A 1 160 ? 2.595 -0.519 12.657 1.00 55.75 160 LEU A CA 1
ATOM 1245 C C . LEU A 1 160 ? 1.139 -0.947 12.865 1.00 55.75 160 LEU A C 1
ATOM 1247 O O . LEU A 1 160 ? 0.790 -2.111 12.706 1.00 55.75 160 LEU A O 1
ATOM 1251 N N . LEU A 1 161 ? 0.285 -0.017 13.278 1.00 57.38 161 LEU A N 1
ATOM 1252 C CA . LEU A 1 161 ? -1.110 -0.298 13.600 1.00 57.38 161 LEU A CA 1
ATOM 1253 C C . LEU A 1 161 ? -2.063 -0.146 12.422 1.00 57.38 161 LEU A C 1
ATOM 1255 O O . LEU A 1 161 ? -3.273 -0.278 12.600 1.00 57.38 161 LEU A O 1
ATOM 1259 N N . TYR A 1 162 ? -1.534 0.113 11.232 1.00 63.09 162 TYR A N 1
ATOM 1260 C CA . TYR A 1 162 ? -2.345 0.221 10.034 1.00 63.09 162 TYR A CA 1
ATOM 1261 C C . TYR A 1 162 ? -2.584 -1.152 9.410 1.00 63.09 162 TYR A C 1
ATOM 1263 O O . TYR A 1 162 ? -1.745 -2.048 9.466 1.00 63.09 162 TYR A O 1
ATOM 1271 N N . ASP A 1 163 ? -3.768 -1.291 8.827 1.00 75.12 163 ASP A N 1
ATOM 1272 C CA . ASP A 1 163 ? -4.147 -2.415 7.985 1.00 75.12 163 ASP A CA 1
ATOM 1273 C C . ASP A 1 163 ? -3.103 -2.619 6.874 1.00 75.12 163 ASP A C 1
ATOM 1275 O O . ASP A 1 163 ? -2.835 -1.693 6.107 1.00 75.12 163 ASP A O 1
ATOM 1279 N N . LEU A 1 164 ? -2.521 -3.818 6.805 1.00 81.75 164 LEU A N 1
ATOM 1280 C CA . LEU A 1 164 ? -1.514 -4.207 5.809 1.00 81.7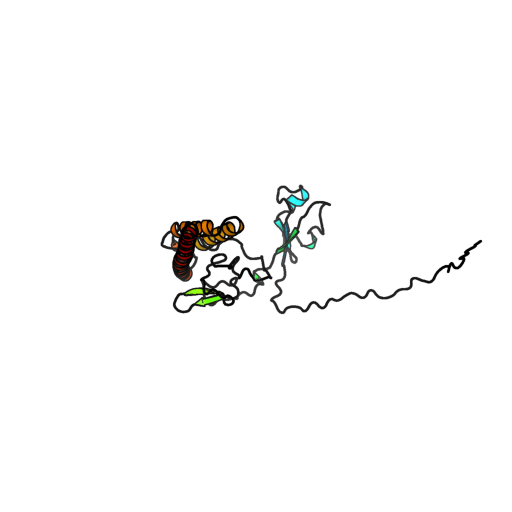5 164 LEU A CA 1
ATOM 1281 C C . LEU A 1 164 ? -2.145 -4.636 4.477 1.00 81.75 164 LEU A C 1
ATOM 1283 O O . LEU A 1 164 ? -1.444 -5.049 3.561 1.00 81.75 164 LEU A O 1
ATOM 1287 N N . SER A 1 165 ? -3.471 -4.608 4.367 1.00 87.75 165 SER A N 1
ATOM 1288 C CA . SER A 1 165 ? -4.138 -4.950 3.116 1.00 87.75 165 SER A CA 1
ATOM 1289 C C . SER A 1 165 ? -3.882 -3.851 2.078 1.00 87.75 165 SER A C 1
ATOM 1291 O O . SER A 1 165 ? -3.971 -2.666 2.433 1.00 87.75 165 SER A O 1
ATOM 1293 N N . PRO A 1 166 ? -3.594 -4.199 0.814 1.00 92.69 166 PRO A N 1
ATOM 1294 C CA . PRO A 1 166 ? -3.526 -3.213 -0.259 1.00 92.69 166 PRO A CA 1
ATOM 1295 C C . PRO A 1 166 ? -4.881 -2.516 -0.434 1.00 92.69 166 PRO A C 1
ATOM 1297 O O . PRO A 1 166 ? -5.934 -3.101 -0.168 1.00 92.69 166 PRO A O 1
ATOM 1300 N N . GLU A 1 167 ? -4.864 -1.252 -0.852 1.00 92.19 167 GLU A N 1
ATOM 1301 C CA . GLU A 1 167 ? -6.092 -0.459 -0.988 1.00 92.19 167 GLU A CA 1
ATOM 1302 C C . GLU A 1 167 ? -6.956 -0.870 -2.178 1.00 92.19 167 GLU A C 1
ATOM 1304 O O . GLU A 1 167 ? -8.182 -0.933 -2.057 1.00 92.19 167 GLU A O 1
ATOM 1309 N N . ASP A 1 168 ? -6.306 -1.156 -3.301 1.00 95.75 168 ASP A N 1
ATOM 1310 C CA . ASP A 1 168 ? -6.898 -1.523 -4.582 1.00 95.75 168 ASP A CA 1
ATOM 1311 C C . ASP A 1 168 ? -5.982 -2.512 -5.328 1.00 95.75 168 ASP A C 1
ATOM 1313 O O . ASP A 1 168 ? -4.947 -2.950 -4.816 1.00 95.75 168 ASP A O 1
ATOM 1317 N N . SER A 1 169 ? -6.380 -2.926 -6.531 1.00 97.56 169 SER A N 1
ATOM 1318 C CA . SER A 1 169 ? -5.594 -3.863 -7.342 1.00 97.56 169 SER A CA 1
ATOM 1319 C C . SER A 1 169 ? -4.246 -3.303 -7.807 1.00 97.56 169 SER A C 1
ATOM 1321 O O . SER A 1 169 ? -3.318 -4.080 -8.014 1.00 97.56 169 SER A O 1
ATOM 1323 N N . LEU A 1 170 ? -4.117 -1.982 -7.952 1.00 97.31 170 LEU A N 1
ATOM 1324 C CA . LEU A 1 170 ? -2.855 -1.330 -8.302 1.00 97.31 170 LEU A CA 1
ATOM 1325 C C . LEU A 1 170 ? -1.880 -1.376 -7.117 1.00 97.31 170 LEU A C 1
ATOM 1327 O O . LEU A 1 170 ? -0.739 -1.801 -7.274 1.00 97.31 170 LEU A O 1
ATOM 1331 N N . ASP A 1 171 ? -2.353 -1.030 -5.921 1.00 97.25 171 ASP A N 1
ATOM 1332 C CA . ASP A 1 171 ? -1.594 -1.109 -4.670 1.00 97.25 171 ASP A CA 1
ATOM 1333 C C . ASP A 1 171 ? -1.187 -2.556 -4.342 1.00 97.25 171 ASP A C 1
ATOM 1335 O O . ASP A 1 171 ? -0.095 -2.802 -3.834 1.00 97.25 171 ASP A O 1
ATOM 1339 N N . ALA A 1 172 ? -2.024 -3.538 -4.700 1.00 97.19 172 ALA A N 1
ATOM 1340 C CA . ALA A 1 172 ? -1.694 -4.957 -4.575 1.00 97.19 172 ALA A CA 1
ATOM 1341 C C . ALA A 1 172 ? -0.540 -5.383 -5.499 1.00 97.19 172 ALA A C 1
ATOM 1343 O O . ALA A 1 172 ? 0.323 -6.151 -5.075 1.00 97.19 172 ALA A O 1
ATOM 1344 N N . ALA A 1 173 ? -0.493 -4.870 -6.733 1.00 97.56 173 ALA A N 1
ATOM 1345 C CA . ALA A 1 173 ? 0.617 -5.141 -7.646 1.00 97.56 173 ALA A CA 1
ATOM 1346 C C . ALA A 1 173 ? 1.938 -4.565 -7.110 1.00 97.56 173 ALA A C 1
ATOM 1348 O O . ALA A 1 173 ? 2.974 -5.227 -7.148 1.00 97.56 173 ALA A O 1
ATOM 1349 N N . CYS A 1 174 ? 1.891 -3.368 -6.526 1.00 96.81 174 CYS A N 1
ATOM 1350 C CA . CYS A 1 174 ? 3.051 -2.761 -5.879 1.00 96.81 174 CYS A CA 1
ATOM 1351 C C . CYS A 1 174 ? 3.486 -3.518 -4.617 1.00 96.81 174 CYS A C 1
ATOM 1353 O O . CYS A 1 174 ? 4.674 -3.740 -4.423 1.00 96.81 174 CYS A O 1
ATOM 1355 N N . LEU A 1 175 ? 2.547 -4.002 -3.797 1.00 95.19 175 LEU A N 1
ATOM 1356 C CA . LEU A 1 175 ? 2.869 -4.881 -2.668 1.00 95.19 175 LEU A CA 1
ATOM 1357 C C . LEU A 1 175 ? 3.586 -6.159 -3.133 1.00 95.19 175 LEU A C 1
ATOM 1359 O O . LEU A 1 175 ? 4.531 -6.615 -2.489 1.00 95.19 175 LEU A O 1
ATOM 1363 N N . ASN A 1 176 ? 3.148 -6.763 -4.240 1.00 95.94 176 ASN A N 1
ATOM 1364 C CA . ASN A 1 176 ? 3.833 -7.925 -4.809 1.00 95.94 176 ASN A CA 1
ATOM 1365 C C . ASN A 1 176 ? 5.248 -7.570 -5.284 1.00 95.94 176 ASN A C 1
ATOM 1367 O O . ASN A 1 176 ? 6.169 -8.350 -5.055 1.00 95.94 176 ASN A O 1
ATOM 1371 N N . HIS A 1 177 ? 5.425 -6.395 -5.893 1.00 95.50 177 HIS A N 1
ATOM 1372 C CA . HIS A 1 177 ? 6.726 -5.882 -6.330 1.00 95.50 177 HIS A CA 1
ATOM 1373 C C . HIS A 1 177 ? 7.691 -5.653 -5.160 1.00 95.50 177 HIS A C 1
ATOM 1375 O O . HIS A 1 177 ? 8.801 -6.183 -5.200 1.00 95.50 177 HIS A O 1
ATOM 1381 N N . ASP A 1 178 ? 7.243 -4.995 -4.086 1.00 93.06 178 ASP A N 1
ATOM 1382 C CA . ASP A 1 178 ? 8.002 -4.834 -2.835 1.00 93.06 178 ASP A CA 1
ATOM 1383 C C . ASP A 1 178 ? 8.447 -6.205 -2.287 1.00 93.06 178 ASP A C 1
ATOM 1385 O O . ASP A 1 178 ? 9.630 -6.447 -2.043 1.00 93.06 178 ASP A O 1
ATOM 1389 N N . ASN A 1 179 ? 7.510 -7.155 -2.175 1.00 92.12 179 ASN A N 1
ATOM 1390 C CA . ASN A 1 179 ? 7.797 -8.514 -1.701 1.00 92.12 179 ASN A CA 1
ATOM 1391 C C . ASN A 1 179 ? 8.746 -9.299 -2.626 1.00 92.12 179 ASN A C 1
ATOM 1393 O O . ASN A 1 179 ? 9.407 -10.239 -2.172 1.00 92.12 179 ASN A O 1
ATOM 1397 N N . CYS A 1 180 ? 8.754 -8.983 -3.923 1.00 94.38 180 CYS A N 1
ATOM 1398 C CA . CYS A 1 180 ? 9.652 -9.577 -4.905 1.00 94.38 180 CYS A CA 1
ATOM 1399 C C . CYS A 1 180 ? 11.071 -9.034 -4.722 1.00 94.38 180 CYS A C 1
ATOM 1401 O O . CYS A 1 180 ? 12.012 -9.822 -4.641 1.00 94.38 180 CYS A O 1
ATOM 1403 N N . TYR A 1 181 ? 11.220 -7.715 -4.566 1.00 91.9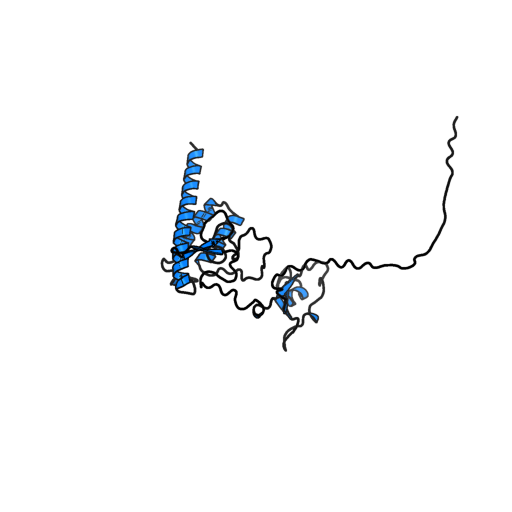4 181 TYR A N 1
ATOM 1404 C CA . TYR A 1 181 ? 12.503 -7.053 -4.304 1.00 91.94 181 TYR A CA 1
ATOM 1405 C C . TYR A 1 181 ? 13.197 -7.576 -3.040 1.00 91.94 181 TYR A C 1
ATOM 1407 O O . TYR A 1 181 ? 14.422 -7.671 -3.011 1.00 91.94 181 TYR A O 1
ATOM 1415 N N . ASP A 1 182 ? 12.430 -7.974 -2.022 1.00 87.69 182 ASP A N 1
ATOM 1416 C CA . ASP A 1 182 ? 12.970 -8.580 -0.798 1.00 87.69 182 ASP A CA 1
ATOM 1417 C C . ASP A 1 182 ? 13.620 -9.960 -1.021 1.00 87.69 182 ASP A C 1
ATOM 1419 O O . ASP A 1 182 ? 14.349 -10.454 -0.157 1.00 87.69 182 ASP A O 1
ATOM 1423 N N . LYS A 1 183 ? 13.329 -10.627 -2.145 1.00 91.06 183 LYS A N 1
ATOM 1424 C CA . LYS A 1 183 ? 13.666 -12.044 -2.372 1.00 91.06 183 LYS A CA 1
ATOM 1425 C C . LYS A 1 183 ? 14.474 -12.304 -3.636 1.00 91.06 183 LYS A C 1
ATOM 1427 O O . LYS A 1 183 ? 15.194 -13.300 -3.687 1.00 91.06 183 LYS A O 1
ATOM 1432 N N . TYR A 1 184 ? 14.316 -11.469 -4.655 1.00 93.50 184 TYR A N 1
ATOM 1433 C CA . TYR A 1 184 ? 14.770 -11.737 -6.014 1.00 93.50 184 TYR A CA 1
ATOM 1434 C C . TYR A 1 184 ? 15.490 -10.530 -6.624 1.00 93.50 184 TYR A C 1
ATOM 1436 O O . TYR A 1 184 ? 15.609 -9.468 -6.016 1.00 93.50 184 TYR A O 1
ATOM 1444 N N . ASP A 1 185 ? 16.005 -10.718 -7.838 1.00 91.12 185 ASP A N 1
ATOM 1445 C CA . ASP A 1 185 ? 16.649 -9.657 -8.603 1.00 91.12 185 ASP A CA 1
ATOM 1446 C C . ASP A 1 185 ? 15.650 -8.565 -9.032 1.00 91.12 185 ASP A C 1
ATOM 1448 O O . ASP A 1 185 ? 14.527 -8.844 -9.465 1.00 91.12 185 ASP A O 1
ATOM 1452 N N . GLN A 1 186 ? 16.089 -7.306 -8.947 1.00 91.44 186 GLN A N 1
ATOM 1453 C CA . GLN A 1 186 ? 15.237 -6.140 -9.192 1.00 91.44 186 GLN A CA 1
ATOM 1454 C C . GLN A 1 186 ? 14.716 -6.081 -10.629 1.00 91.44 186 GLN A C 1
ATOM 1456 O O . GLN A 1 186 ? 13.593 -5.630 -10.850 1.00 91.44 186 GLN A O 1
ATOM 1461 N N . HIS A 1 187 ? 15.505 -6.530 -11.606 1.00 91.62 187 HIS A N 1
ATOM 1462 C CA . HIS A 1 187 ? 15.137 -6.448 -13.013 1.00 91.62 187 HIS A CA 1
ATOM 1463 C C . HIS A 1 187 ? 13.973 -7.388 -13.350 1.00 91.62 187 HIS A C 1
ATOM 1465 O O . HIS A 1 187 ? 13.018 -6.986 -14.019 1.00 91.62 187 HIS A O 1
ATOM 1471 N N . GLY A 1 188 ? 14.017 -8.621 -12.834 1.00 93.94 188 GLY A N 1
ATOM 1472 C CA . GLY A 1 188 ? 12.915 -9.577 -12.967 1.00 93.94 188 GLY A CA 1
ATOM 1473 C C . GLY A 1 188 ? 11.627 -9.067 -12.317 1.00 93.94 188 GLY A C 1
ATOM 1474 O O . GLY A 1 188 ? 10.562 -9.110 -12.934 1.00 93.94 188 GLY A O 1
ATOM 1475 N N . CYS A 1 189 ? 11.738 -8.506 -11.113 1.00 95.06 189 CYS A N 1
ATOM 1476 C CA . CYS A 1 189 ? 10.600 -7.931 -10.404 1.00 95.06 189 CYS A CA 1
ATOM 1477 C C . CYS A 1 189 ? 10.001 -6.718 -11.140 1.00 95.06 189 CYS A C 1
ATOM 1479 O O . CYS A 1 189 ? 8.781 -6.592 -11.212 1.00 95.06 189 CYS A O 1
ATOM 1481 N N . ASP A 1 190 ? 10.825 -5.846 -11.735 1.00 94.38 190 ASP A N 1
ATOM 1482 C CA . ASP A 1 190 ? 10.342 -4.703 -12.528 1.00 94.38 190 ASP A CA 1
ATOM 1483 C C . ASP A 1 190 ? 9.508 -5.150 -13.729 1.00 94.38 190 ASP A C 1
ATOM 1485 O O . ASP A 1 190 ? 8.445 -4.583 -13.990 1.00 94.38 190 ASP A O 1
ATOM 1489 N N . LYS A 1 191 ? 9.951 -6.202 -14.428 1.00 95.56 191 LYS A N 1
ATOM 1490 C CA . LYS A 1 191 ? 9.174 -6.809 -15.511 1.00 95.56 191 LYS A CA 1
ATOM 1491 C C . LYS A 1 191 ? 7.844 -7.362 -15.003 1.00 95.56 191 LYS A C 1
ATOM 1493 O O . LYS A 1 191 ? 6.808 -7.111 -15.613 1.00 95.56 191 LYS A O 1
ATOM 1498 N N . GLU A 1 192 ? 7.868 -8.091 -13.890 1.00 96.62 192 GLU A N 1
ATOM 1499 C CA . GLU A 1 192 ? 6.660 -8.671 -13.304 1.00 96.62 192 GLU A CA 1
ATOM 1500 C C . GLU A 1 192 ? 5.645 -7.591 -12.908 1.00 96.62 192 GLU A C 1
ATOM 1502 O O . GLU A 1 192 ? 4.455 -7.738 -13.184 1.00 96.62 192 GLU A O 1
ATOM 1507 N N . LEU A 1 193 ? 6.100 -6.470 -12.338 1.00 96.06 193 LEU A N 1
ATOM 1508 C CA . LEU A 1 193 ? 5.228 -5.334 -12.050 1.00 96.06 193 LEU A CA 1
ATOM 1509 C C . LEU A 1 193 ? 4.581 -4.795 -13.330 1.00 96.06 193 LEU A C 1
ATOM 1511 O O . LEU A 1 193 ? 3.369 -4.596 -13.354 1.00 96.06 193 LEU A O 1
ATOM 1515 N N . ILE A 1 194 ? 5.350 -4.585 -14.402 1.00 96.31 194 ILE A N 1
ATOM 1516 C CA . ILE A 1 194 ? 4.805 -4.117 -15.688 1.00 96.31 194 ILE A CA 1
ATOM 1517 C C . ILE A 1 194 ? 3.736 -5.089 -16.209 1.00 96.31 194 ILE A C 1
ATOM 1519 O O . ILE A 1 194 ? 2.658 -4.642 -16.605 1.00 96.31 194 ILE A O 1
ATOM 1523 N N . ASP A 1 195 ? 3.997 -6.397 -16.159 1.00 97.62 195 ASP A N 1
ATOM 1524 C CA . ASP A 1 195 ? 3.058 -7.434 -16.597 1.00 97.62 195 ASP A CA 1
ATOM 1525 C C . ASP A 1 195 ? 1.767 -7.418 -15.750 1.00 97.62 195 ASP A C 1
ATOM 1527 O O . ASP A 1 195 ? 0.659 -7.434 -16.298 1.00 97.62 195 ASP A O 1
ATOM 1531 N N . GLN A 1 196 ? 1.880 -7.293 -14.421 1.00 97.88 196 GLN A N 1
ATOM 1532 C CA . GLN A 1 196 ? 0.725 -7.157 -13.524 1.00 97.88 196 GLN A CA 1
ATOM 1533 C C . GLN A 1 196 ? -0.075 -5.884 -13.837 1.00 97.88 196 GLN A C 1
ATOM 1535 O O . GLN A 1 196 ? -1.300 -5.943 -13.965 1.00 97.88 196 GLN A O 1
ATOM 1540 N N . LEU A 1 197 ? 0.595 -4.745 -14.042 1.00 97.25 197 LEU A N 1
ATOM 1541 C CA . LEU A 1 197 ? -0.063 -3.490 -14.408 1.00 97.25 197 LEU A CA 1
ATOM 1542 C C . LEU A 1 197 ? -0.745 -3.573 -15.773 1.00 97.25 197 LEU A C 1
ATOM 1544 O O . LEU A 1 197 ? -1.811 -2.988 -15.934 1.00 97.25 197 LEU A O 1
ATOM 1548 N N . LEU A 1 198 ? -0.181 -4.276 -16.753 1.00 97.56 198 LEU A N 1
ATOM 1549 C CA . LEU A 1 198 ? -0.805 -4.500 -18.062 1.00 97.56 198 LEU A CA 1
ATOM 1550 C C . LEU A 1 198 ? -2.025 -5.422 -17.977 1.00 97.56 198 LEU A C 1
ATOM 1552 O O . LEU A 1 198 ? 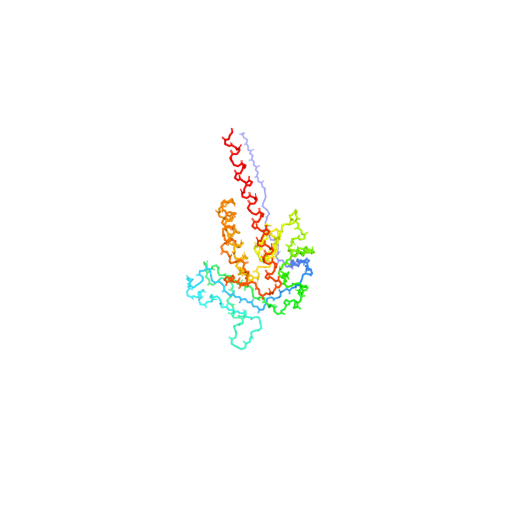-2.984 -5.213 -18.716 1.00 97.56 198 LEU A O 1
ATOM 1556 N N . SER A 1 199 ? -2.013 -6.388 -17.056 1.00 97.88 199 SER A N 1
ATOM 1557 C CA . SER A 1 199 ? -3.112 -7.343 -16.868 1.00 97.88 199 SER A CA 1
ATOM 1558 C C . SER A 1 199 ? -4.394 -6.715 -16.306 1.00 97.88 199 SER A C 1
ATOM 1560 O O . SER A 1 199 ? -5.482 -7.264 -16.482 1.00 97.88 199 SER A O 1
ATOM 1562 N N . LEU A 1 200 ? -4.286 -5.558 -15.643 1.00 97.38 200 LEU A N 1
ATOM 1563 C CA . LEU A 1 200 ? -5.445 -4.851 -15.107 1.00 97.38 200 LEU A CA 1
ATOM 1564 C C . LEU A 1 200 ? -6.335 -4.304 -16.241 1.00 97.38 200 LEU A C 1
ATOM 1566 O O . LEU A 1 200 ? -5.809 -3.717 -17.195 1.00 97.38 200 LEU A O 1
ATOM 1570 N N . PRO A 1 201 ? -7.675 -4.378 -16.120 1.00 98.12 201 PRO A N 1
ATOM 1571 C CA . PRO A 1 201 ? -8.592 -3.706 -17.041 1.00 98.12 201 PRO A CA 1
ATOM 1572 C C . PRO A 1 201 ? -8.227 -2.235 -17.254 1.00 98.12 201 PRO A C 1
ATOM 1574 O O . PRO A 1 201 ? -7.734 -1.568 -16.339 1.00 98.12 201 PRO A O 1
ATOM 1577 N N . SER A 1 202 ? -8.422 -1.710 -18.465 1.00 97.19 202 SER A N 1
ATOM 1578 C CA . SER A 1 202 ? -8.061 -0.321 -18.785 1.00 97.19 202 SER A CA 1
ATOM 1579 C C . SER A 1 202 ? -8.857 0.702 -17.972 1.00 97.19 202 SER A C 1
ATOM 1581 O O . SER A 1 202 ? -8.317 1.760 -17.653 1.00 97.19 202 SER A O 1
ATOM 1583 N N . ASP A 1 203 ? -10.110 0.390 -17.624 1.00 97.44 203 ASP A N 1
ATOM 1584 C CA . ASP A 1 203 ? -10.919 1.188 -16.700 1.00 97.44 203 ASP A CA 1
ATOM 1585 C C . ASP A 1 203 ? -10.677 0.722 -15.248 1.00 97.44 203 ASP A C 1
ATOM 1587 O O . ASP A 1 203 ? -10.988 -0.428 -14.923 1.00 97.44 203 ASP A O 1
ATOM 1591 N N . PRO A 1 204 ? -10.168 1.585 -14.341 1.00 97.38 204 PRO A N 1
ATOM 1592 C CA . PRO A 1 204 ? -9.977 1.233 -12.933 1.00 97.38 204 PRO A CA 1
ATOM 1593 C C . PRO A 1 204 ? -11.230 0.793 -12.181 1.00 97.38 204 PRO A C 1
ATOM 1595 O O . PRO A 1 204 ? -11.123 0.147 -11.142 1.00 97.38 204 PRO A O 1
ATOM 1598 N N . ARG A 1 205 ? -12.420 1.111 -12.694 1.00 97.69 205 ARG A N 1
ATOM 1599 C CA . ARG A 1 205 ? -13.697 0.663 -12.119 1.00 97.69 205 ARG A CA 1
ATOM 1600 C C . ARG A 1 205 ? -13.918 -0.838 -12.262 1.00 97.69 205 ARG A C 1
ATOM 1602 O O . ARG A 1 205 ? -14.689 -1.406 -11.497 1.00 97.69 205 ARG A O 1
ATOM 1609 N N . GLU A 1 206 ? -13.264 -1.457 -13.239 1.00 98.06 206 GLU A N 1
ATOM 1610 C CA . GLU A 1 206 ? -13.396 -2.880 -13.557 1.00 98.06 206 GLU A CA 1
ATOM 1611 C C . GLU A 1 206 ? -12.322 -3.735 -12.873 1.00 98.06 206 GLU A C 1
ATOM 1613 O O . GLU A 1 206 ? -12.288 -4.953 -13.046 1.00 98.06 206 GLU A O 1
ATOM 1618 N N . TRP A 1 207 ? -11.421 -3.123 -12.101 1.00 97.44 207 TRP A N 1
ATOM 1619 C CA . TRP A 1 207 ? -10.400 -3.862 -11.367 1.00 97.44 207 TRP A CA 1
ATOM 1620 C C . TRP A 1 207 ? -11.030 -4.796 -10.324 1.00 97.44 207 TRP A C 1
ATOM 1622 O O . TRP A 1 207 ? -12.055 -4.444 -9.739 1.00 97.44 207 TRP A O 1
ATOM 1632 N N . PRO A 1 208 ? -10.407 -5.954 -10.022 1.00 97.00 208 PRO A N 1
ATOM 1633 C CA . PRO A 1 208 ? -10.909 -6.873 -8.998 1.00 97.00 208 PRO A CA 1
ATOM 1634 C C . PRO A 1 208 ? -11.164 -6.213 -7.634 1.00 97.00 208 PRO A C 1
ATOM 1636 O O . PRO A 1 208 ? -12.106 -6.573 -6.933 1.00 97.00 208 PRO A O 1
ATOM 1639 N N . ASN A 1 209 ? -10.328 -5.239 -7.267 1.00 95.00 209 ASN A N 1
ATOM 1640 C CA . ASN A 1 209 ? -10.525 -4.350 -6.130 1.00 95.00 209 ASN A CA 1
ATOM 1641 C C . ASN A 1 209 ? -10.355 -2.902 -6.627 1.00 95.00 209 ASN A C 1
ATOM 1643 O O . ASN A 1 209 ? -9.218 -2.434 -6.723 1.00 95.00 209 ASN A O 1
ATOM 1647 N N . PRO A 1 210 ? -11.441 -2.220 -7.030 1.00 95.69 210 PRO A N 1
ATOM 1648 C CA . PRO A 1 210 ? -11.358 -0.915 -7.674 1.00 95.69 210 PRO A CA 1
ATOM 1649 C C . PRO A 1 210 ? -11.173 0.225 -6.656 1.00 95.69 210 PRO A C 1
ATOM 1651 O O . PRO A 1 210 ? -11.569 0.089 -5.492 1.00 95.69 210 PRO A O 1
ATOM 1654 N N . PRO A 1 211 ? -10.640 1.389 -7.078 1.00 94.38 211 PRO A N 1
ATOM 1655 C CA . PRO A 1 211 ? -10.609 2.577 -6.233 1.00 94.38 211 PRO A CA 1
ATOM 1656 C C . PRO A 1 211 ? -12.029 3.041 -5.868 1.00 94.38 211 PRO A C 1
ATOM 1658 O O . PRO A 1 211 ? -12.982 2.869 -6.631 1.00 94.38 211 PRO A O 1
ATOM 1661 N N . LYS A 1 212 ? -12.197 3.639 -4.685 1.00 90.94 212 LYS A N 1
ATOM 1662 C CA . LYS A 1 212 ? -13.516 3.838 -4.055 1.00 90.94 212 LYS A CA 1
ATOM 1663 C C . LYS A 1 212 ? -14.235 5.090 -4.535 1.00 90.94 212 LYS A C 1
ATOM 1665 O O . LYS A 1 212 ? -15.455 5.184 -4.408 1.00 90.94 212 LYS A O 1
ATOM 1670 N N . THR A 1 213 ? -13.493 6.080 -5.023 1.00 90.94 213 THR A N 1
ATOM 1671 C CA . THR A 1 213 ? -14.048 7.378 -5.428 1.00 90.94 213 THR A CA 1
ATOM 1672 C C . THR A 1 213 ? -13.717 7.707 -6.880 1.00 90.94 213 THR A C 1
ATOM 1674 O O . THR A 1 213 ? -12.727 7.236 -7.432 1.00 90.94 213 THR A O 1
ATOM 1677 N N . ALA A 1 214 ? -14.534 8.552 -7.515 1.00 90.50 214 ALA A N 1
ATOM 1678 C CA . ALA A 1 214 ? -14.290 9.004 -8.889 1.00 90.50 214 ALA A CA 1
ATOM 1679 C C . ALA A 1 214 ? -12.943 9.734 -9.048 1.00 90.50 214 ALA A C 1
ATOM 1681 O O . ALA A 1 214 ? -12.282 9.594 -10.075 1.00 90.50 214 ALA A O 1
ATOM 1682 N N . GLU A 1 215 ? -12.533 10.485 -8.023 1.00 87.56 215 GLU A N 1
ATOM 1683 C CA . GLU A 1 215 ? -11.226 11.141 -7.971 1.00 87.56 215 GLU A CA 1
ATOM 1684 C C . GLU A 1 215 ? -10.090 10.111 -7.925 1.00 87.56 215 GLU A C 1
ATOM 1686 O O . GLU A 1 215 ? -9.163 10.187 -8.729 1.00 87.56 215 GLU A O 1
ATOM 1691 N N . GLU A 1 216 ? -10.205 9.097 -7.063 1.00 90.31 216 GLU A N 1
ATOM 1692 C CA . GLU A 1 216 ? -9.231 8.005 -6.997 1.00 90.31 216 GLU A CA 1
ATOM 1693 C C . GLU A 1 216 ? -9.152 7.211 -8.299 1.00 90.31 216 GLU A C 1
ATOM 1695 O O . GLU A 1 216 ? -8.063 6.836 -8.696 1.00 90.31 216 GLU A O 1
ATOM 1700 N N . ILE A 1 217 ? -10.265 6.990 -9.001 1.00 93.00 217 ILE A N 1
ATOM 1701 C CA . ILE A 1 217 ? -10.257 6.314 -10.308 1.00 93.00 217 ILE A CA 1
ATOM 1702 C C . ILE A 1 217 ? -9.386 7.083 -11.315 1.00 93.00 217 ILE A C 1
ATOM 1704 O O . ILE A 1 217 ? -8.583 6.487 -12.033 1.00 93.00 217 ILE A O 1
ATOM 1708 N N . SER A 1 218 ? -9.520 8.412 -11.361 1.00 91.31 218 SER A N 1
ATOM 1709 C CA . SER A 1 218 ? -8.702 9.264 -12.232 1.00 91.31 218 SER A CA 1
ATOM 1710 C C . SER A 1 218 ? -7.225 9.231 -11.825 1.00 91.31 218 SER A C 1
ATOM 1712 O O . SER A 1 218 ? -6.347 9.035 -12.671 1.00 91.31 218 SER A O 1
ATOM 1714 N N . ASP A 1 219 ? -6.947 9.370 -10.528 1.00 90.38 219 ASP A N 1
ATOM 1715 C CA . ASP A 1 219 ? -5.581 9.383 -10.000 1.00 90.38 219 ASP A CA 1
ATOM 1716 C C . ASP A 1 219 ? -4.885 8.020 -10.177 1.00 90.38 219 ASP A C 1
ATOM 1718 O O . ASP A 1 219 ? -3.736 7.982 -10.617 1.00 90.38 219 ASP A O 1
ATOM 1722 N N . ALA A 1 220 ? -5.591 6.910 -9.948 1.00 93.19 220 ALA A N 1
ATOM 1723 C CA . ALA A 1 220 ? -5.111 5.545 -10.162 1.00 93.19 220 ALA A CA 1
ATOM 1724 C C . ALA A 1 220 ? -4.708 5.312 -11.624 1.00 93.19 220 ALA A C 1
ATOM 1726 O O . ALA A 1 220 ? -3.659 4.734 -11.910 1.00 93.19 220 ALA A O 1
ATOM 1727 N N . ASN A 1 221 ? -5.512 5.806 -12.570 1.00 93.62 221 ASN A N 1
ATOM 1728 C CA . ASN A 1 221 ? -5.205 5.711 -13.995 1.00 93.62 221 ASN A CA 1
ATOM 1729 C C . ASN A 1 221 ? -3.954 6.522 -14.369 1.00 93.62 221 ASN A C 1
ATOM 1731 O O . ASN A 1 221 ? -3.087 6.039 -15.101 1.00 93.62 221 ASN A O 1
ATOM 1735 N N . ASN A 1 222 ? -3.840 7.752 -13.858 1.00 91.88 222 ASN A N 1
ATOM 1736 C CA . ASN A 1 222 ? -2.669 8.600 -14.089 1.00 91.88 222 ASN A CA 1
ATOM 1737 C C . ASN A 1 222 ? -1.406 7.974 -13.490 1.00 91.88 222 ASN A C 1
ATOM 1739 O O . ASN A 1 222 ? -0.365 7.937 -14.149 1.00 91.88 222 ASN A O 1
ATOM 1743 N N . TYR A 1 223 ? -1.517 7.428 -12.278 1.00 93.88 223 TYR A N 1
ATOM 1744 C CA . TYR A 1 223 ? -0.432 6.716 -11.626 1.00 93.88 223 TYR A CA 1
ATOM 1745 C C . TYR A 1 223 ? 0.005 5.498 -12.431 1.00 93.88 223 TYR A C 1
ATOM 1747 O O . TYR A 1 223 ? 1.183 5.379 -12.749 1.00 93.88 223 TYR A O 1
ATOM 1755 N N . ARG A 1 224 ? -0.932 4.618 -12.811 1.00 95.31 224 ARG A N 1
ATOM 1756 C CA . ARG A 1 224 ? -0.637 3.400 -13.578 1.00 95.31 224 ARG A CA 1
ATOM 1757 C C . ARG A 1 224 ? 0.156 3.719 -14.843 1.00 95.31 224 ARG A C 1
ATOM 1759 O O . ARG A 1 224 ? 1.166 3.073 -15.103 1.00 95.31 224 ARG A O 1
ATOM 1766 N N . LYS A 1 225 ? -0.251 4.745 -15.598 1.00 93.94 225 LYS A N 1
ATOM 1767 C CA . LYS A 1 225 ? 0.469 5.193 -16.803 1.00 93.94 225 LYS A CA 1
ATOM 1768 C C . LYS A 1 225 ? 1.886 5.669 -16.486 1.00 93.94 225 LYS A C 1
ATOM 1770 O O . LYS A 1 225 ? 2.824 5.277 -17.176 1.00 93.94 225 LYS A O 1
ATOM 1775 N N . ALA A 1 226 ? 2.041 6.491 -15.448 1.00 91.56 226 ALA A N 1
ATOM 1776 C CA . ALA A 1 226 ? 3.348 6.983 -15.024 1.00 91.56 226 ALA A CA 1
ATOM 1777 C C . ALA A 1 226 ? 4.262 5.837 -14.558 1.00 91.56 226 ALA A C 1
ATOM 1779 O O . ALA A 1 226 ? 5.417 5.775 -14.970 1.00 91.56 226 ALA A O 1
ATOM 1780 N N . ALA A 1 227 ? 3.738 4.907 -13.757 1.00 92.75 227 ALA A N 1
ATOM 1781 C CA . ALA A 1 227 ? 4.462 3.737 -13.277 1.00 92.75 227 ALA A CA 1
ATOM 1782 C C . ALA A 1 227 ? 4.911 2.849 -14.442 1.00 92.75 227 ALA A C 1
ATOM 1784 O O . ALA A 1 227 ? 6.100 2.575 -14.570 1.00 92.75 227 ALA A O 1
ATOM 1785 N N . MET A 1 228 ? 3.998 2.482 -15.346 1.00 94.19 228 MET A N 1
ATOM 1786 C CA . MET A 1 228 ? 4.340 1.693 -16.532 1.00 94.19 228 MET A CA 1
ATOM 1787 C C . MET A 1 228 ? 5.443 2.355 -17.358 1.00 94.19 228 MET A C 1
ATOM 1789 O O . MET A 1 228 ? 6.394 1.685 -17.741 1.00 94.19 228 MET A O 1
ATOM 1793 N N . PHE A 1 229 ? 5.352 3.667 -17.598 1.00 93.50 229 PHE A N 1
ATOM 1794 C CA . PHE A 1 229 ? 6.386 4.397 -18.329 1.00 93.50 229 PHE A CA 1
ATOM 1795 C C . PHE A 1 229 ? 7.745 4.348 -17.616 1.00 93.50 229 PHE A C 1
ATOM 1797 O O . PHE A 1 229 ? 8.753 4.012 -18.235 1.00 93.50 229 PHE A O 1
ATOM 1804 N N . LEU A 1 230 ? 7.776 4.652 -16.316 1.00 91.19 230 LEU A N 1
ATOM 1805 C CA . LEU A 1 230 ? 9.010 4.692 -15.529 1.00 91.19 230 LEU A CA 1
ATOM 1806 C C . LEU A 1 230 ?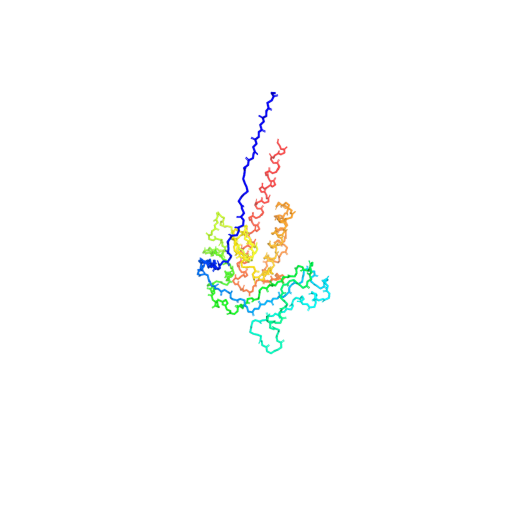 9.681 3.318 -15.441 1.00 91.19 230 LEU A C 1
ATOM 1808 O O . LEU A 1 230 ? 10.884 3.211 -15.682 1.00 91.19 230 LEU A O 1
ATOM 1812 N N . PHE A 1 231 ? 8.919 2.271 -15.125 1.00 91.31 231 PHE A N 1
ATOM 1813 C CA . PHE A 1 231 ? 9.460 0.920 -14.997 1.00 91.31 231 PHE A CA 1
ATOM 1814 C C . PHE A 1 231 ? 9.848 0.330 -16.353 1.00 91.31 231 PHE A C 1
ATOM 1816 O O . PHE A 1 231 ? 10.903 -0.290 -16.445 1.00 91.31 231 PHE A O 1
ATOM 1823 N N . ALA A 1 232 ? 9.089 0.585 -17.425 1.00 92.12 232 ALA A N 1
ATOM 1824 C CA . ALA A 1 232 ? 9.484 0.155 -18.767 1.00 92.12 232 ALA A CA 1
ATOM 1825 C C . ALA A 1 232 ? 10.781 0.839 -19.227 1.00 92.12 232 ALA A C 1
ATOM 1827 O O . ALA A 1 232 ? 11.660 0.178 -19.776 1.00 92.12 232 ALA A O 1
ATOM 1828 N N . ALA A 1 233 ? 10.941 2.140 -18.959 1.00 92.81 233 ALA A N 1
ATOM 1829 C CA . ALA A 1 233 ? 12.178 2.858 -19.258 1.00 92.81 233 ALA A CA 1
ATOM 1830 C C . ALA A 1 233 ? 13.366 2.315 -18.446 1.00 92.81 233 ALA A C 1
ATOM 1832 O O . ALA A 1 233 ? 14.449 2.117 -18.997 1.00 92.81 233 ALA A O 1
ATOM 1833 N N . LYS A 1 234 ? 13.160 2.031 -17.152 1.00 90.62 234 LYS A N 1
ATOM 1834 C CA . LYS A 1 234 ? 14.177 1.427 -16.279 1.00 90.62 234 LYS A CA 1
ATOM 1835 C C . LYS A 1 234 ? 14.590 0.034 -16.768 1.00 90.62 234 LYS A C 1
ATOM 1837 O O . LYS A 1 234 ? 15.785 -0.235 -16.865 1.00 90.62 234 LYS A O 1
ATOM 1842 N N . TYR A 1 235 ? 13.619 -0.811 -17.111 1.00 90.38 235 TYR A N 1
ATOM 1843 C CA . TYR A 1 235 ? 13.837 -2.152 -17.654 1.00 90.38 235 TYR A CA 1
ATOM 1844 C C . TYR A 1 235 ? 14.633 -2.097 -18.968 1.00 90.38 235 TYR A C 1
ATOM 1846 O O . TYR A 1 235 ? 15.697 -2.698 -19.078 1.00 90.38 235 TYR A O 1
ATOM 1854 N N . ALA A 1 236 ? 14.195 -1.278 -19.931 1.00 92.81 236 ALA A N 1
ATOM 1855 C CA . ALA A 1 236 ? 14.880 -1.119 -21.216 1.00 92.81 236 ALA A CA 1
ATOM 1856 C C . ALA A 1 236 ? 16.316 -0.583 -21.071 1.00 92.81 236 ALA A C 1
ATOM 1858 O O . ALA A 1 236 ? 17.219 -1.016 -21.786 1.00 92.81 236 ALA A O 1
ATOM 1859 N N . TRP A 1 237 ? 16.546 0.347 -20.137 1.00 92.12 237 TRP A N 1
ATOM 1860 C CA . TRP A 1 237 ? 17.889 0.844 -19.838 1.00 92.12 237 TRP A CA 1
ATOM 1861 C C . TRP A 1 237 ? 18.801 -0.257 -19.289 1.00 92.12 237 TRP A C 1
ATOM 1863 O O . TRP A 1 237 ? 19.970 -0.331 -19.666 1.00 92.12 237 TRP A O 1
ATOM 1873 N N . HIS A 1 238 ? 18.281 -1.113 -18.408 1.00 91.25 238 HIS A N 1
ATOM 1874 C CA . HIS A 1 238 ? 19.042 -2.220 -17.840 1.00 91.25 238 HIS A CA 1
ATOM 1875 C C . HIS A 1 238 ? 19.436 -3.250 -18.909 1.00 91.25 238 HIS A C 1
ATOM 1877 O O . HIS A 1 238 ? 20.615 -3.584 -19.005 1.00 91.25 238 HIS A O 1
ATOM 1883 N N . GLU A 1 239 ? 18.494 -3.662 -19.763 1.00 91.75 239 GLU A N 1
ATOM 1884 C CA . GLU A 1 239 ? 18.755 -4.534 -20.921 1.00 91.75 239 GLU A CA 1
ATOM 1885 C C . GLU A 1 239 ? 19.835 -3.951 -21.844 1.00 91.75 239 GLU A C 1
ATOM 1887 O O . GLU A 1 239 ? 20.807 -4.621 -22.196 1.00 91.75 239 GLU A O 1
ATOM 1892 N N . TYR A 1 240 ? 19.720 -2.663 -22.185 1.00 93.69 240 TYR A N 1
ATOM 1893 C CA . TYR A 1 240 ? 20.712 -1.974 -23.010 1.00 93.69 240 TYR A CA 1
ATOM 1894 C C . TYR A 1 240 ? 22.111 -1.984 -22.373 1.00 93.69 240 TYR A C 1
ATOM 1896 O O . TYR A 1 240 ? 23.103 -2.265 -23.045 1.00 93.69 240 TYR A O 1
ATOM 1904 N N . MET A 1 241 ? 22.204 -1.691 -21.072 1.00 92.62 241 MET A N 1
ATOM 1905 C CA . MET A 1 241 ? 23.480 -1.664 -20.353 1.00 92.62 241 MET A CA 1
ATOM 1906 C C . MET A 1 241 ? 24.087 -3.056 -20.154 1.00 92.62 241 MET A C 1
ATOM 1908 O O . MET A 1 241 ? 25.311 -3.154 -20.078 1.00 92.62 241 MET A O 1
ATOM 1912 N N . HIS A 1 242 ? 23.266 -4.104 -20.059 1.00 89.94 242 HIS A N 1
ATOM 1913 C CA . HIS A 1 242 ? 23.727 -5.489 -19.979 1.00 89.94 242 HIS A CA 1
ATOM 1914 C C . HIS A 1 242 ? 24.410 -5.908 -21.284 1.00 89.94 242 HIS A C 1
ATOM 1916 O O . HIS A 1 242 ? 25.584 -6.268 -21.264 1.00 89.94 242 HIS A O 1
ATOM 1922 N N . ASN A 1 243 ? 23.722 -5.741 -22.419 1.00 90.19 243 ASN A N 1
ATOM 1923 C CA . ASN A 1 243 ? 24.242 -6.115 -23.740 1.00 90.19 243 ASN A CA 1
ATOM 1924 C C . ASN A 1 243 ? 25.567 -5.408 -24.058 1.00 90.19 243 ASN A C 1
ATOM 1926 O O . ASN A 1 243 ? 26.485 -6.003 -24.603 1.00 90.19 243 ASN A O 1
ATOM 1930 N N . ARG A 1 244 ? 25.715 -4.149 -23.632 1.00 92.50 244 ARG A N 1
ATOM 1931 C CA . ARG A 1 244 ? 26.923 -3.358 -23.897 1.00 92.50 244 ARG A CA 1
ATOM 1932 C C . ARG A 1 244 ? 28.160 -3.747 -23.076 1.00 92.50 244 ARG A C 1
ATOM 1934 O O . ARG A 1 244 ? 29.219 -3.166 -23.290 1.00 92.50 244 ARG A O 1
ATOM 1941 N N . ARG A 1 245 ? 28.027 -4.618 -22.072 1.00 88.69 245 ARG A N 1
ATOM 1942 C CA . ARG A 1 245 ? 29.165 -5.129 -21.283 1.00 88.69 245 ARG A CA 1
ATOM 1943 C C . ARG A 1 245 ? 29.731 -6.431 -21.841 1.00 88.69 245 ARG A C 1
ATOM 1945 O O . ARG A 1 245 ? 30.805 -6.834 -21.406 1.00 88.69 245 ARG A O 1
ATOM 1952 N N . GLU A 1 246 ? 28.989 -7.091 -22.724 1.00 80.75 246 GLU A N 1
ATOM 1953 C CA . GLU A 1 246 ? 29.386 -8.358 -23.344 1.00 80.75 246 GLU A CA 1
ATOM 1954 C C . GLU A 1 246 ? 30.140 -8.154 -24.671 1.00 80.75 246 GLU A C 1
ATOM 1956 O O . GLU A 1 246 ? 30.792 -9.088 -25.138 1.00 80.75 246 GLU A O 1
ATOM 1961 N N . ASP A 1 247 ? 30.099 -6.932 -25.215 1.00 66.12 247 ASP A N 1
ATOM 1962 C CA . ASP A 1 247 ? 30.853 -6.459 -26.388 1.00 66.12 247 ASP A CA 1
ATOM 1963 C C . ASP A 1 247 ? 32.204 -5.823 -26.001 1.00 66.12 247 ASP A C 1
ATOM 1965 O O . ASP A 1 247 ? 33.204 -6.061 -26.721 1.00 66.12 247 ASP A O 1
#

pLDDT: mean 81.13, std 18.6, range [38.31, 98.12]

Foldseek 3Di:
DDDDDDDDDDDDDDDDDDDDDPPDPPPPPPPDPPLPFDFQWWQKDWPVACPDPPVSNVRHRQIAGCDDDPPHHHNVPDDDDDPDPPTPMDIHTHTDPVSPPPDVPDVAPFLDPLQPQWDADPPLGFIAHNDDPDPQGDGFAQPDDCGHHNYRVPDPDPPVPDDRDTQFQLSVLRVVLVVCVVPHDNLVSLVSSLVSLVPADLQQVPGPGHHDDPSSSSNVNSNSVSSNVVSVVVNVVVVVVVVVVVD